Protein AF-A0A2S3VW33-F1 (afdb_monomer_lite)

Sequence (185 aa):
MASLLVSVAVSANGVIPVLELDFTRSATETLKKIGINDACIIGASNPVAFTYCREGSTTLWKYQALDLEQMAVMRSDAKQPLTNNQPISVIEFNSAACEHENSLAAAEKPATARWLILGLIAMSLLIGLRYSYGAMLQRRQNATAYSQPDEQAPSEFQATAQTKALAAFGLAVAVAVVYFNYTGY

Radius of gyration: 31.8 Å; chains: 1; bounding box: 71×38×91 Å

Foldseek 3Di:
DDDDDDDDDDDPPPDPPPPQPQCQVLVQVVCVVVPQNQWDWLDDSDSQKGWIDGAVFQWIKIAHDDDVVNVVVVVVDPDDDPPDPDRMDTDDHRHPSNVVVNVVVVVPPVVVVVVVVVVVVVVVVVVVVVVVVVVVVVVVVVVVVDPDDDDDDDDPVVVVVVVVVVVVVVVVVVVVVVVVVVVPD

Organism: NCBI:txid1943631

pLDDT: mean 70.45, std 16.91, range [37.09, 93.38]

Structure (mmCIF, N/CA/C/O backbone):
data_AF-A0A2S3VW33-F1
#
_entry.id   AF-A0A2S3VW33-F1
#
loop_
_atom_site.group_PDB
_atom_site.id
_atom_site.type_symbol
_atom_site.label_atom_id
_atom_site.label_alt_id
_atom_site.label_comp_id
_atom_site.label_asym_id
_atom_site.label_entity_id
_atom_site.label_seq_id
_atom_site.pdbx_PDB_ins_code
_atom_site.Cartn_x
_atom_site.Cartn_y
_atom_site.Cartn_z
_atom_site.occupancy
_atom_site.B_iso_or_equiv
_atom_site.auth_seq_id
_atom_site.auth_comp_id
_atom_site.auth_asym_id
_atom_site.auth_atom_id
_atom_site.pdbx_PDB_model_num
ATOM 1 N N . MET A 1 1 ? 37.919 -3.623 4.278 1.00 38.66 1 MET A N 1
ATOM 2 C CA . MET A 1 1 ? 37.530 -2.619 5.290 1.00 38.66 1 MET A CA 1
ATOM 3 C C . MET A 1 1 ? 36.636 -1.620 4.580 1.00 38.66 1 MET A C 1
ATOM 5 O O . MET A 1 1 ? 37.125 -0.931 3.698 1.00 38.66 1 MET A O 1
ATOM 9 N N . ALA A 1 2 ? 35.329 -1.651 4.837 1.00 40.09 2 ALA A N 1
ATOM 10 C CA . ALA A 1 2 ? 34.351 -0.800 4.162 1.00 40.09 2 ALA A CA 1
ATOM 11 C C . ALA A 1 2 ? 33.774 0.178 5.191 1.00 40.09 2 ALA A C 1
ATOM 13 O O . ALA A 1 2 ? 33.092 -0.245 6.120 1.00 40.09 2 ALA A O 1
ATOM 14 N N . SER A 1 3 ? 34.096 1.462 5.045 1.00 40.03 3 SER A N 1
ATOM 15 C CA . SER A 1 3 ? 33.528 2.540 5.854 1.00 40.03 3 SER A CA 1
ATOM 16 C C . SER A 1 3 ? 32.300 3.092 5.139 1.00 40.03 3 SER A C 1
ATOM 18 O O . SER A 1 3 ? 32.428 3.729 4.096 1.00 40.03 3 SER A O 1
ATOM 20 N N . LEU A 1 4 ? 31.112 2.843 5.689 1.00 47.44 4 LEU A N 1
ATOM 21 C CA . LEU A 1 4 ? 29.891 3.550 5.307 1.00 47.44 4 LEU A CA 1
ATOM 22 C C . LEU A 1 4 ? 29.866 4.879 6.065 1.00 47.44 4 LEU A C 1
ATOM 24 O O . LEU A 1 4 ? 29.575 4.915 7.258 1.00 47.44 4 LEU A O 1
ATOM 28 N N . LEU A 1 5 ? 30.208 5.969 5.381 1.00 48.75 5 LEU A N 1
ATOM 29 C CA . LEU A 1 5 ? 30.007 7.316 5.904 1.00 48.75 5 LEU A CA 1
ATOM 30 C C . LEU A 1 5 ? 28.568 7.734 5.593 1.00 48.75 5 LEU A C 1
ATOM 32 O O . LEU A 1 5 ? 28.246 8.095 4.465 1.00 48.75 5 LEU A O 1
ATOM 36 N N . VAL A 1 6 ? 27.698 7.652 6.599 1.00 46.00 6 VAL A N 1
ATOM 37 C CA . VAL A 1 6 ? 26.363 8.258 6.563 1.00 46.00 6 VAL A CA 1
ATOM 38 C C . VAL A 1 6 ? 26.504 9.679 7.101 1.00 46.00 6 VAL A C 1
ATOM 40 O O . VAL A 1 6 ? 26.683 9.883 8.299 1.00 46.00 6 VAL A O 1
ATOM 43 N N . SER A 1 7 ? 26.465 10.670 6.214 1.00 37.09 7 SER A N 1
ATOM 44 C CA . SER A 1 7 ? 26.395 12.077 6.607 1.00 37.09 7 SER A CA 1
ATOM 45 C C . SER A 1 7 ? 24.942 12.443 6.899 1.00 37.09 7 SER A C 1
ATOM 47 O O . SER A 1 7 ? 24.143 12.603 5.982 1.00 37.09 7 SER A O 1
ATOM 49 N N . VAL A 1 8 ? 24.604 12.582 8.181 1.00 55.91 8 VAL A N 1
ATOM 50 C CA . VAL A 1 8 ? 23.357 13.220 8.618 1.00 55.91 8 VAL A CA 1
ATOM 51 C C . VAL A 1 8 ? 23.639 14.713 8.758 1.00 55.91 8 VAL A C 1
ATOM 53 O O . VAL A 1 8 ? 24.422 15.123 9.613 1.00 55.91 8 VAL A O 1
ATOM 56 N N . ALA A 1 9 ? 23.029 15.532 7.906 1.00 49.78 9 ALA A N 1
ATOM 57 C CA . ALA A 1 9 ? 22.995 16.972 8.113 1.00 49.78 9 ALA A CA 1
ATOM 58 C C . ALA A 1 9 ? 21.953 17.277 9.201 1.00 49.78 9 ALA A C 1
ATOM 60 O O . ALA A 1 9 ? 20.753 17.149 8.970 1.00 49.78 9 ALA A O 1
ATOM 61 N N . VAL A 1 10 ? 22.409 17.643 10.402 1.00 54.47 10 VAL A N 1
ATOM 62 C CA . VAL A 1 10 ? 21.547 18.142 11.482 1.00 54.47 10 VAL A CA 1
ATOM 63 C C . VAL A 1 10 ? 21.418 19.653 11.317 1.00 54.47 10 VAL A C 1
ATOM 65 O O . VAL A 1 10 ? 22.394 20.389 11.452 1.00 54.47 10 VAL A O 1
ATOM 68 N N . SER A 1 11 ? 20.209 20.111 10.994 1.00 46.22 11 SER A N 1
ATOM 69 C CA . SER A 1 11 ? 19.846 21.527 11.016 1.00 46.22 11 SER A CA 1
ATOM 70 C C . SER A 1 11 ? 19.825 22.011 12.467 1.00 46.22 11 SER A C 1
ATOM 72 O O . SER A 1 11 ? 19.105 21.461 13.300 1.00 46.22 11 SER A O 1
ATOM 74 N N . ALA A 1 12 ? 20.632 23.025 12.777 1.00 50.34 12 ALA A N 1
ATOM 75 C CA . ALA A 1 12 ? 20.731 23.649 14.090 1.00 50.34 12 ALA A CA 1
ATOM 76 C C . ALA A 1 12 ? 19.551 24.602 14.354 1.00 50.34 12 ALA A C 1
ATOM 78 O O . ALA A 1 12 ? 19.740 25.793 14.567 1.00 50.34 12 ALA A O 1
ATOM 79 N N . ASN A 1 13 ? 18.330 24.070 14.368 1.00 50.34 13 ASN A N 1
ATOM 80 C CA . ASN A 1 13 ? 17.214 24.698 15.064 1.00 50.34 13 ASN A CA 1
ATOM 81 C C . ASN A 1 13 ? 16.988 23.855 16.316 1.00 50.34 13 ASN A C 1
ATOM 83 O O . ASN A 1 13 ? 16.642 22.685 16.204 1.00 50.34 13 ASN A O 1
ATOM 87 N N . GLY A 1 14 ? 17.243 24.424 17.496 1.00 47.03 14 GLY A N 1
ATOM 88 C CA . GLY A 1 14 ? 17.181 23.765 18.810 1.00 47.03 14 GLY A CA 1
ATOM 89 C C . GLY A 1 14 ? 15.778 23.342 19.259 1.00 47.03 14 GLY A C 1
ATOM 90 O O . GLY A 1 14 ? 15.437 23.478 20.429 1.00 47.03 14 GLY A O 1
ATOM 91 N N . VAL A 1 15 ? 14.963 22.839 18.340 1.00 45.84 15 VAL A N 1
ATOM 92 C CA . VAL A 1 15 ? 13.762 22.074 18.631 1.00 45.84 15 VAL A CA 1
ATOM 93 C C . VAL A 1 15 ? 14.211 20.624 18.566 1.00 45.84 15 VAL A C 1
ATOM 95 O O . VAL A 1 15 ? 14.492 20.110 17.487 1.00 45.84 15 VAL A O 1
ATOM 98 N N . ILE A 1 16 ? 14.353 19.977 19.724 1.00 49.34 16 ILE A N 1
ATOM 99 C CA . ILE A 1 16 ? 14.451 18.517 19.773 1.00 49.34 16 ILE A CA 1
ATOM 100 C C . ILE A 1 16 ? 13.218 18.033 19.005 1.00 49.34 16 ILE A C 1
ATOM 102 O O . ILE A 1 16 ? 12.112 18.355 19.454 1.00 49.34 16 ILE A O 1
ATOM 106 N N . PRO A 1 17 ? 13.348 17.355 17.847 1.00 48.69 17 PRO A N 1
ATOM 107 C CA . PRO A 1 17 ? 12.184 16.726 17.262 1.00 48.69 17 PRO A CA 1
ATOM 108 C C . PRO A 1 17 ? 11.687 15.791 18.352 1.00 48.69 17 PRO A C 1
ATOM 110 O O . PRO A 1 17 ? 12.430 14.915 18.804 1.00 48.69 17 PRO A O 1
ATOM 113 N N . VAL A 1 18 ? 10.481 16.051 18.859 1.00 49.62 18 VAL A N 1
ATOM 114 C CA . VAL A 1 18 ? 9.747 15.048 19.618 1.00 49.62 18 VAL A CA 1
ATOM 115 C C . VAL A 1 18 ? 9.810 13.838 18.708 1.00 49.62 18 VAL A C 1
ATOM 117 O O . VAL A 1 18 ? 9.290 13.886 17.597 1.00 49.62 18 VAL A O 1
ATOM 120 N N . LEU A 1 19 ? 10.600 12.838 19.099 1.00 52.53 19 LEU A N 1
ATOM 121 C CA . LEU A 1 19 ? 10.650 11.573 18.399 1.00 52.53 19 LEU A CA 1
ATOM 122 C C . LEU A 1 19 ? 9.216 11.068 18.497 1.00 52.53 19 LEU A C 1
ATOM 124 O O . LEU A 1 19 ? 8.811 10.564 19.542 1.00 52.53 19 LEU A O 1
ATOM 128 N N . GLU A 1 20 ? 8.416 11.315 17.464 1.00 55.47 20 GLU A N 1
ATOM 129 C CA . GLU A 1 20 ? 7.159 10.622 17.274 1.00 55.47 20 GLU A CA 1
ATOM 130 C C . GLU A 1 20 ? 7.572 9.165 17.124 1.00 55.47 20 GLU A C 1
ATOM 132 O O . GLU A 1 20 ? 8.082 8.738 16.088 1.00 55.47 20 GLU A O 1
ATOM 137 N N . LEU A 1 21 ? 7.519 8.435 18.241 1.00 66.56 21 LEU A N 1
ATOM 138 C CA . LEU A 1 21 ? 7.767 7.009 18.242 1.00 66.56 21 LEU A CA 1
ATOM 139 C C . LEU A 1 21 ? 6.674 6.397 17.373 1.00 66.56 21 LEU A C 1
ATOM 141 O O . LEU A 1 21 ? 5.523 6.286 17.788 1.00 66.56 21 LEU A O 1
ATOM 145 N N . ASP A 1 22 ? 7.048 6.028 16.157 1.00 79.69 22 ASP A N 1
ATOM 146 C CA . ASP A 1 22 ? 6.160 5.336 15.246 1.00 79.69 22 ASP A CA 1
ATOM 147 C C . ASP A 1 22 ? 6.042 3.865 15.671 1.00 79.69 22 ASP A C 1
ATOM 149 O O . ASP A 1 22 ? 6.958 3.052 15.494 1.00 79.69 22 ASP A O 1
ATOM 153 N N . PHE A 1 23 ? 4.898 3.510 16.258 1.00 86.81 23 PHE A N 1
ATOM 154 C CA . PHE A 1 23 ? 4.604 2.140 16.678 1.00 86.81 23 PHE A CA 1
ATOM 155 C C . PHE A 1 23 ? 3.977 1.287 15.567 1.00 86.81 23 PHE A C 1
ATOM 157 O O . PHE A 1 23 ? 3.591 0.145 15.825 1.00 86.81 23 PHE A O 1
ATOM 164 N N . THR A 1 24 ? 3.927 1.774 14.322 1.00 88.81 24 THR A N 1
ATOM 165 C CA . THR A 1 24 ? 3.324 1.076 13.172 1.00 88.81 24 THR A CA 1
ATOM 166 C C . THR A 1 24 ? 3.897 -0.322 12.959 1.00 88.81 24 THR A C 1
ATOM 168 O O . THR A 1 24 ? 3.155 -1.275 12.697 1.00 88.81 24 THR A O 1
ATOM 171 N N . ARG A 1 25 ? 5.212 -0.500 13.148 1.00 88.44 25 ARG A N 1
ATOM 172 C CA . ARG A 1 25 ? 5.854 -1.820 13.034 1.00 88.44 25 ARG A CA 1
ATOM 173 C C . ARG A 1 25 ? 5.328 -2.807 14.074 1.00 88.44 25 ARG A C 1
ATOM 175 O O . ARG A 1 25 ? 4.948 -3.924 13.730 1.00 88.44 25 ARG A O 1
ATOM 182 N N . SER A 1 26 ? 5.282 -2.383 15.335 1.00 87.06 26 SER A N 1
ATOM 183 C CA . SER A 1 26 ? 4.800 -3.211 16.444 1.00 87.06 26 SER A CA 1
ATOM 184 C C . SER A 1 26 ? 3.303 -3.513 16.312 1.00 87.06 26 SER A C 1
ATOM 186 O O . SER A 1 26 ? 2.874 -4.648 16.530 1.00 87.06 26 SER A O 1
ATOM 188 N N . ALA A 1 27 ? 2.517 -2.528 15.872 1.00 89.31 27 ALA A N 1
ATOM 189 C CA . ALA A 1 27 ? 1.099 -2.688 15.577 1.00 89.31 27 ALA A CA 1
ATOM 190 C C . ALA A 1 27 ? 0.864 -3.734 14.473 1.00 89.31 27 ALA A C 1
ATOM 192 O O . ALA A 1 27 ? 0.061 -4.652 14.642 1.00 89.31 27 ALA A O 1
ATOM 193 N N . THR A 1 28 ? 1.638 -3.665 13.387 1.00 91.31 28 THR A N 1
ATOM 194 C CA . THR A 1 28 ? 1.573 -4.630 12.277 1.00 91.31 28 THR A CA 1
ATOM 195 C C . THR A 1 28 ? 1.894 -6.051 12.743 1.00 91.31 28 THR A C 1
ATOM 197 O O . THR A 1 28 ? 1.189 -6.998 12.397 1.00 91.31 28 THR A O 1
ATOM 200 N N . GLU A 1 29 ? 2.942 -6.226 13.550 1.00 91.56 29 GLU A N 1
ATOM 201 C CA . GLU A 1 29 ? 3.299 -7.536 14.113 1.00 91.56 29 GLU A CA 1
ATOM 202 C C . GLU A 1 29 ? 2.205 -8.078 15.041 1.00 91.56 29 GLU A C 1
ATOM 204 O O . GLU A 1 29 ? 1.894 -9.272 15.010 1.00 91.56 29 GLU A O 1
ATOM 209 N N . THR A 1 30 ? 1.573 -7.198 15.819 1.00 89.81 30 THR A N 1
ATOM 210 C CA . THR A 1 30 ? 0.459 -7.552 16.704 1.00 89.81 30 THR A CA 1
ATOM 211 C C . THR A 1 30 ? -0.750 -8.045 15.911 1.00 89.81 30 THR A C 1
ATOM 213 O O . THR A 1 30 ? -1.284 -9.109 16.228 1.00 89.81 30 THR A O 1
ATOM 216 N N . LEU A 1 31 ? -1.143 -7.335 14.846 1.00 90.44 31 LEU A N 1
ATOM 217 C CA . LEU A 1 31 ? -2.242 -7.744 13.963 1.00 90.44 31 LEU A CA 1
ATOM 218 C C . LEU A 1 31 ? -1.958 -9.086 13.273 1.00 90.44 31 LEU A C 1
ATOM 220 O O . LEU A 1 31 ? -2.811 -9.976 13.275 1.00 90.44 31 LEU A O 1
ATOM 224 N N . LYS A 1 32 ? -0.729 -9.286 12.787 1.00 92.31 32 LYS A N 1
ATOM 225 C CA . LYS A 1 32 ? -0.311 -10.565 12.192 1.00 92.31 32 LYS A CA 1
ATOM 226 C C . LYS A 1 32 ? -0.411 -11.716 13.185 1.00 92.31 32 LYS A C 1
ATOM 228 O O . LYS A 1 32 ? -0.907 -12.788 12.841 1.00 92.31 32 LYS A O 1
ATOM 233 N N . LYS A 1 33 ? 0.008 -11.498 14.435 1.00 90.25 33 LYS A N 1
ATOM 234 C CA . LYS A 1 33 ? -0.053 -12.514 15.496 1.00 90.25 33 LYS A CA 1
ATOM 235 C C . LYS A 1 33 ? -1.484 -12.961 15.806 1.00 90.25 33 LYS A C 1
ATOM 237 O O . LYS A 1 33 ? -1.687 -14.123 16.147 1.00 90.25 33 LYS A O 1
ATOM 242 N N . ILE A 1 34 ? -2.464 -12.067 15.676 1.00 88.44 34 ILE A N 1
ATOM 243 C CA . ILE A 1 34 ? -3.891 -12.375 15.875 1.00 88.44 34 ILE A CA 1
ATOM 244 C C . ILE A 1 34 ? -4.609 -12.796 14.580 1.00 88.44 34 ILE A C 1
ATOM 246 O O . ILE A 1 34 ? -5.825 -12.972 14.588 1.00 88.44 34 ILE A O 1
ATOM 250 N N . GLY A 1 35 ? -3.872 -12.994 13.480 1.00 88.69 35 GLY A N 1
ATOM 251 C CA . GLY A 1 35 ? -4.390 -13.536 12.220 1.00 88.69 35 GLY A CA 1
ATOM 252 C C . GLY A 1 35 ? -4.927 -12.504 11.226 1.00 88.69 35 GLY A C 1
ATOM 253 O O . GLY A 1 35 ? -5.547 -12.893 10.239 1.00 88.69 35 GLY A O 1
ATOM 254 N N . ILE A 1 36 ? -4.691 -11.210 11.454 1.00 89.31 36 ILE A N 1
ATOM 255 C CA . ILE A 1 36 ? -5.075 -10.125 10.544 1.00 89.31 36 ILE A CA 1
ATOM 256 C C . ILE A 1 36 ? -3.837 -9.725 9.738 1.00 89.31 36 ILE A C 1
ATOM 258 O O . ILE A 1 36 ? -2.894 -9.145 10.275 1.00 89.31 36 ILE A O 1
ATOM 262 N N . ASN A 1 37 ? -3.825 -10.066 8.450 1.00 91.00 37 ASN A N 1
ATOM 263 C CA . A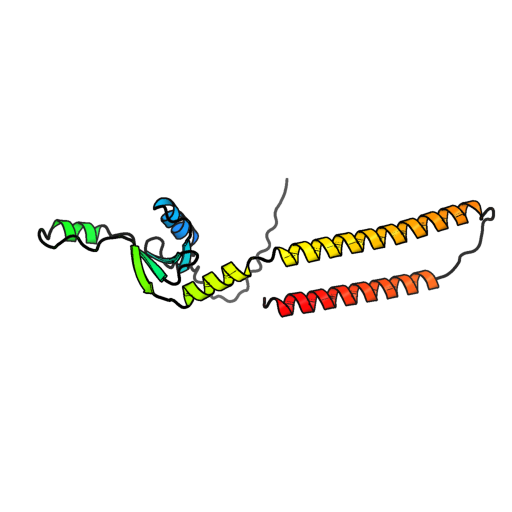SN A 1 37 ? -2.679 -9.835 7.558 1.00 91.00 37 ASN A CA 1
ATOM 264 C C . ASN A 1 37 ? -2.947 -8.742 6.515 1.00 91.00 37 ASN A C 1
ATOM 266 O O . ASN A 1 37 ? -2.015 -8.235 5.901 1.00 91.00 37 ASN A O 1
ATOM 270 N N . ASP A 1 38 ? -4.217 -8.400 6.343 1.00 89.81 38 ASP A N 1
ATOM 271 C CA . ASP A 1 38 ? -4.811 -7.496 5.365 1.00 89.81 38 ASP A CA 1
ATOM 272 C C . ASP A 1 38 ? -5.119 -6.127 5.993 1.00 89.81 38 ASP A C 1
ATOM 274 O O . ASP A 1 38 ? -6.195 -5.579 5.784 1.00 89.81 38 ASP A O 1
ATOM 278 N N . ALA A 1 39 ? -4.221 -5.591 6.827 1.00 90.06 39 ALA A N 1
ATOM 279 C CA . ALA A 1 39 ? -4.455 -4.350 7.565 1.00 90.06 39 ALA A CA 1
ATOM 280 C C . ALA A 1 39 ? -3.409 -3.265 7.282 1.00 90.06 39 ALA A C 1
ATOM 282 O O . ALA A 1 39 ? -2.207 -3.527 7.328 1.00 90.06 39 ALA A O 1
ATOM 283 N N . CYS A 1 40 ? -3.886 -2.036 7.073 1.00 89.62 40 CYS A N 1
ATOM 284 C CA . CYS A 1 40 ? -3.089 -0.815 7.002 1.00 89.62 40 CYS A CA 1
ATOM 285 C C . CYS A 1 40 ? -3.263 -0.014 8.300 1.00 89.62 40 CYS A C 1
ATOM 287 O O . CYS A 1 40 ? -4.390 0.207 8.751 1.00 89.62 40 CYS A O 1
ATOM 289 N N . ILE A 1 41 ? -2.159 0.392 8.928 1.00 91.44 41 ILE A N 1
ATOM 290 C CA . ILE A 1 41 ? -2.179 1.173 10.171 1.00 91.44 41 ILE A CA 1
ATOM 291 C C . ILE A 1 41 ? -2.413 2.645 9.826 1.00 91.44 41 ILE A C 1
ATOM 293 O O . ILE A 1 41 ? -1.645 3.223 9.069 1.00 91.44 41 ILE A O 1
ATOM 297 N N . ILE A 1 42 ? -3.443 3.251 10.419 1.00 90.25 42 ILE A N 1
ATOM 298 C CA . ILE A 1 42 ? -3.776 4.672 10.215 1.00 90.25 42 ILE A CA 1
ATOM 299 C C . ILE A 1 42 ? -3.110 5.550 11.270 1.00 90.25 42 ILE A C 1
ATOM 301 O O . ILE A 1 42 ? -2.696 6.672 10.994 1.00 90.25 42 ILE A O 1
ATOM 305 N N . GLY A 1 43 ? -3.005 5.047 12.500 1.00 87.94 43 GLY A N 1
ATOM 306 C CA . GLY A 1 43 ? -2.375 5.773 13.590 1.00 87.94 43 GLY A CA 1
ATOM 307 C C . GLY A 1 43 ? -1.944 4.845 14.712 1.00 87.94 43 GLY A C 1
ATOM 308 O O . GLY A 1 43 ? -2.737 4.053 15.226 1.00 87.94 43 GLY A O 1
ATOM 309 N N . ALA A 1 44 ? -0.683 4.968 15.121 1.00 86.25 44 ALA A N 1
ATOM 310 C CA . ALA A 1 44 ? -0.095 4.173 16.191 1.00 86.25 44 ALA A CA 1
ATOM 311 C C . ALA A 1 44 ? 0.695 5.069 17.152 1.00 86.25 44 ALA A C 1
ATOM 313 O O . ALA A 1 44 ? 1.919 5.138 17.102 1.00 86.25 44 ALA A O 1
ATOM 314 N N . SER A 1 45 ? -0.025 5.752 18.047 1.00 77.25 45 SER A N 1
ATOM 315 C CA . SER A 1 45 ? 0.571 6.605 19.085 1.00 77.25 45 SER A CA 1
ATOM 316 C C . SER A 1 45 ? 1.082 5.823 20.301 1.00 77.25 45 SER A C 1
ATOM 318 O O . SER A 1 45 ? 1.821 6.368 21.119 1.00 77.25 45 SER A O 1
ATOM 320 N N . ASN A 1 46 ? 0.694 4.550 20.445 1.00 78.56 46 ASN A N 1
ATOM 321 C CA . ASN A 1 46 ? 1.091 3.686 21.553 1.00 78.56 46 ASN A CA 1
ATOM 322 C C . ASN A 1 46 ? 1.153 2.209 21.094 1.00 78.56 46 ASN A C 1
ATOM 324 O O . ASN A 1 46 ? 0.283 1.776 20.337 1.00 78.56 46 ASN A O 1
ATOM 328 N N . PRO A 1 47 ? 2.114 1.393 21.573 1.00 78.06 47 PRO A N 1
ATOM 329 C CA . PRO A 1 47 ? 2.177 -0.041 21.268 1.00 78.06 47 PRO A CA 1
ATOM 330 C C . PRO A 1 47 ? 0.954 -0.848 21.733 1.00 78.06 47 PRO A C 1
ATOM 332 O O . PRO A 1 47 ? 0.690 -1.920 21.193 1.00 78.06 47 PRO A O 1
ATOM 335 N N . VAL A 1 48 ? 0.204 -0.369 22.731 1.00 82.38 48 VAL A N 1
ATOM 336 C CA . VAL A 1 48 ? -0.969 -1.072 23.275 1.00 82.38 48 VAL A CA 1
ATOM 337 C C . VAL A 1 48 ? -2.300 -0.600 22.697 1.00 82.38 48 VAL A C 1
ATOM 339 O O . VAL A 1 48 ? -3.317 -1.236 22.967 1.00 82.38 48 VAL A O 1
ATOM 342 N N . ALA A 1 49 ? -2.325 0.485 21.914 1.00 85.94 49 ALA A N 1
ATOM 343 C CA . ALA A 1 49 ? -3.545 0.987 21.291 1.00 85.94 49 ALA A CA 1
ATOM 344 C C . ALA A 1 49 ? -3.260 1.694 19.961 1.00 85.94 49 ALA A C 1
ATOM 346 O O . ALA A 1 49 ? -2.516 2.672 19.919 1.00 85.94 49 ALA A O 1
ATOM 347 N N . PHE A 1 50 ? -3.894 1.229 18.887 1.00 90.81 50 PHE A N 1
ATOM 348 C CA . PHE A 1 50 ? -3.702 1.767 17.540 1.00 90.81 50 PHE A CA 1
ATOM 349 C C . PHE A 1 50 ? -4.955 1.586 16.682 1.00 90.81 50 PHE A C 1
ATOM 351 O O . PHE A 1 50 ? -5.836 0.782 17.002 1.00 90.81 50 PHE A O 1
ATOM 358 N N . THR A 1 51 ? -5.043 2.343 15.592 1.00 92.31 51 THR A N 1
ATOM 359 C CA . THR A 1 51 ? -6.147 2.282 14.631 1.00 92.31 51 THR A CA 1
ATOM 360 C C . THR A 1 51 ? -5.673 1.748 13.289 1.00 92.31 51 THR A C 1
ATOM 362 O O . THR A 1 51 ? -4.541 1.988 12.863 1.00 92.31 51 THR A O 1
ATOM 365 N N . TYR A 1 52 ? -6.532 0.980 12.628 1.00 92.38 52 TYR A N 1
ATOM 366 C CA . TYR A 1 52 ? -6.204 0.337 11.363 1.00 92.38 52 TYR A CA 1
ATOM 367 C C . TYR A 1 52 ? -7.436 0.192 10.470 1.00 92.38 52 TYR A C 1
ATOM 369 O O . TYR A 1 52 ? -8.568 0.095 10.949 1.00 92.38 52 TYR A O 1
ATOM 377 N N . CYS A 1 53 ? -7.201 0.145 9.166 1.00 93.12 53 CYS A N 1
ATOM 378 C CA . CYS A 1 53 ? -8.186 -0.202 8.149 1.00 93.12 53 CYS A CA 1
ATOM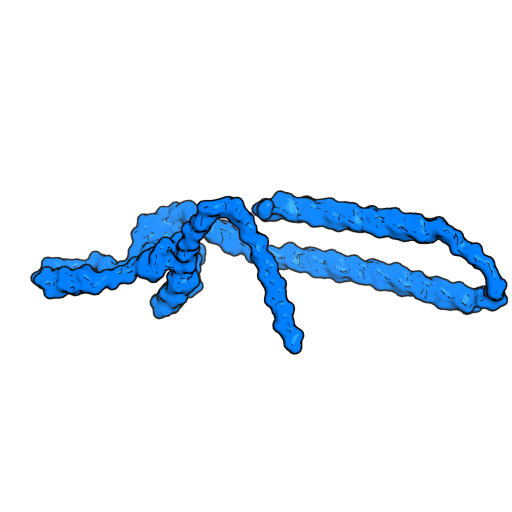 379 C C . CYS A 1 53 ? -7.850 -1.580 7.587 1.00 93.12 53 CYS A C 1
ATOM 381 O O . CYS A 1 53 ? -6.681 -1.965 7.554 1.00 93.12 53 CYS A O 1
ATOM 383 N N . ARG A 1 54 ? -8.860 -2.329 7.141 1.00 91.12 54 ARG A N 1
ATOM 384 C CA . ARG A 1 54 ? -8.623 -3.559 6.376 1.00 91.12 54 ARG A CA 1
ATOM 385 C C . ARG A 1 54 ? -8.638 -3.278 4.885 1.00 91.12 54 ARG A C 1
ATOM 387 O O . ARG A 1 54 ? -9.377 -2.404 4.438 1.00 91.12 54 ARG A O 1
ATOM 394 N N . GLU A 1 55 ? -7.866 -4.046 4.132 1.00 87.56 55 GLU A N 1
ATOM 395 C CA . GLU A 1 55 ? -7.808 -3.955 2.678 1.00 87.56 55 GLU A CA 1
ATOM 396 C C . GLU A 1 55 ? -9.212 -4.127 2.077 1.00 87.56 55 GLU A C 1
ATOM 398 O O . GLU A 1 55 ? -9.923 -5.092 2.364 1.00 87.56 55 GLU A O 1
ATOM 403 N N . GLY A 1 56 ? -9.656 -3.146 1.285 1.00 83.44 56 GLY A N 1
ATOM 404 C CA . GLY A 1 56 ? -10.985 -3.157 0.666 1.00 83.44 56 GLY A CA 1
ATOM 405 C C . GLY A 1 56 ? -12.149 -2.882 1.627 1.00 83.44 56 GLY A C 1
ATOM 406 O O . GLY A 1 56 ? -13.304 -2.926 1.205 1.00 83.44 56 GLY A O 1
ATOM 407 N N . SER A 1 57 ? -11.879 -2.575 2.900 1.00 86.56 57 SER A N 1
ATOM 408 C CA . SER A 1 57 ? -12.882 -2.132 3.868 1.00 86.56 57 SER A CA 1
ATOM 409 C C . SER A 1 57 ? -12.748 -0.638 4.128 1.00 86.56 57 SER A C 1
ATOM 411 O O . SER A 1 57 ? -11.653 -0.113 4.304 1.00 86.56 57 SER A O 1
ATOM 413 N N . THR A 1 58 ? -13.881 0.050 4.218 1.00 90.00 58 THR A N 1
ATOM 414 C CA . THR A 1 58 ? -13.956 1.452 4.649 1.00 90.00 58 THR A CA 1
ATOM 415 C C . THR A 1 58 ? -14.162 1.576 6.163 1.00 90.00 58 THR A C 1
ATOM 417 O O . THR A 1 58 ? -14.416 2.660 6.679 1.00 90.00 58 THR A O 1
ATOM 420 N N . THR A 1 59 ? -14.109 0.464 6.899 1.00 91.31 59 THR A N 1
ATOM 421 C CA . THR A 1 59 ? -14.332 0.454 8.348 1.00 91.31 59 THR A CA 1
ATOM 422 C C . THR A 1 59 ? -13.024 0.705 9.084 1.00 91.31 59 THR A C 1
ATOM 424 O O . THR A 1 59 ? -12.045 -0.014 8.876 1.00 91.31 59 THR A O 1
ATOM 427 N N . LEU A 1 60 ? -13.035 1.694 9.974 1.00 92.44 60 LEU A N 1
ATOM 428 C CA . LEU A 1 60 ? -11.929 2.001 10.864 1.00 92.44 60 LEU A CA 1
ATOM 429 C C . LEU A 1 60 ? -12.049 1.167 12.139 1.00 92.44 60 LEU A C 1
ATOM 431 O O . LEU A 1 60 ? -13.031 1.257 12.883 1.00 92.44 60 LEU A O 1
ATOM 435 N N . TRP A 1 61 ? -11.018 0.378 12.404 1.00 92.69 61 TRP A N 1
ATOM 436 C CA . TRP A 1 61 ? -10.925 -0.497 13.563 1.00 92.69 61 TRP A CA 1
ATOM 437 C C . TRP A 1 61 ? -9.942 0.069 14.583 1.00 92.69 61 TRP A C 1
ATOM 439 O O . TRP A 1 61 ? -8.942 0.695 14.231 1.00 92.69 61 TRP A O 1
ATOM 449 N N . LYS A 1 62 ? -10.204 -0.196 15.861 1.00 90.75 62 LYS A N 1
ATOM 450 C CA . LYS A 1 62 ? -9.274 0.033 16.965 1.00 90.75 62 LYS A CA 1
ATOM 451 C C . LYS A 1 62 ? -8.787 -1.300 17.487 1.00 90.75 62 LYS A C 1
ATOM 453 O O . LYS A 1 62 ? -9.597 -2.186 17.745 1.00 90.75 62 LYS A O 1
ATOM 458 N N . TYR A 1 63 ? -7.488 -1.411 17.711 1.00 88.75 63 TYR A N 1
ATOM 459 C CA . TYR A 1 63 ? -6.930 -2.412 18.603 1.00 88.75 63 TYR A CA 1
ATOM 460 C C . TYR A 1 63 ? -6.578 -1.752 19.935 1.00 88.75 63 TYR A C 1
ATOM 462 O O . TYR A 1 63 ? -6.000 -0.665 19.955 1.00 88.75 63 TYR A O 1
ATOM 470 N N . GLN A 1 64 ? -6.914 -2.404 21.042 1.00 88.06 64 GLN A N 1
ATOM 471 C CA . GLN A 1 64 ? -6.518 -2.002 22.383 1.00 88.06 64 GLN A CA 1
ATOM 472 C C . GLN A 1 64 ? -6.265 -3.243 23.245 1.00 88.06 64 GLN A C 1
ATOM 474 O O . GLN A 1 64 ? -7.161 -4.062 23.450 1.00 88.06 64 GLN A O 1
ATOM 479 N N . ALA A 1 65 ? -5.045 -3.383 23.767 1.00 79.44 65 ALA A N 1
ATOM 480 C CA . ALA A 1 65 ? -4.734 -4.424 24.737 1.00 79.44 65 ALA A CA 1
ATOM 481 C C . ALA A 1 65 ? -5.425 -4.108 26.075 1.00 79.44 65 ALA A C 1
ATOM 483 O O . ALA A 1 65 ? -5.373 -2.976 26.556 1.00 79.44 65 ALA A O 1
ATOM 484 N N . LEU A 1 66 ? -6.086 -5.107 26.662 1.00 70.25 66 LEU A N 1
ATOM 485 C CA . LEU A 1 66 ? -6.721 -4.994 27.977 1.00 70.25 66 LEU A CA 1
ATOM 486 C C . LEU A 1 66 ? -5.649 -4.818 29.062 1.00 70.25 66 LEU A C 1
ATOM 488 O O . LEU A 1 66 ? -4.700 -5.600 29.127 1.00 70.25 66 LEU A O 1
ATOM 492 N N . ASP A 1 67 ? -5.820 -3.807 29.911 1.00 63.19 67 ASP A N 1
ATOM 493 C CA . ASP A 1 67 ? -4.921 -3.513 31.030 1.00 63.19 67 ASP A CA 1
ATOM 494 C C . ASP A 1 67 ? -5.139 -4.497 32.201 1.00 63.19 67 ASP A C 1
ATOM 496 O O . ASP A 1 67 ? -6.262 -4.954 32.447 1.00 63.19 67 ASP A O 1
ATOM 500 N N . LEU A 1 68 ? -4.078 -4.836 32.944 1.00 56.81 68 LEU A N 1
ATOM 501 C CA . LEU A 1 68 ? -4.148 -5.751 34.093 1.00 56.81 68 LEU A CA 1
ATOM 502 C C . LEU A 1 68 ? -5.064 -5.223 35.203 1.00 56.81 68 LEU A C 1
ATOM 504 O O . LEU A 1 68 ? -5.728 -6.025 35.861 1.00 56.81 68 LEU A O 1
ATOM 508 N N . GLU A 1 69 ? -5.165 -3.905 35.384 1.00 57.34 69 GLU A N 1
ATOM 509 C CA . GLU A 1 69 ? -6.099 -3.321 36.354 1.00 57.34 69 GLU A CA 1
ATOM 510 C C . GLU A 1 69 ? -7.563 -3.540 35.950 1.00 57.34 69 GLU A C 1
ATOM 512 O O . GLU A 1 69 ? -8.396 -3.888 36.786 1.00 57.34 69 GLU A O 1
ATOM 517 N N . GLN A 1 70 ? -7.875 -3.464 34.653 1.00 57.81 70 GLN A N 1
ATOM 518 C CA . GLN A 1 70 ? -9.215 -3.772 34.142 1.00 57.81 70 GLN A CA 1
ATOM 519 C C . GLN A 1 70 ? -9.550 -5.259 34.296 1.00 57.81 70 GLN A C 1
ATOM 521 O O . GLN A 1 70 ? -10.694 -5.606 34.587 1.00 57.81 70 GLN A O 1
ATOM 526 N N . MET A 1 71 ? -8.558 -6.147 34.171 1.00 54.62 71 MET A N 1
ATOM 527 C CA . MET A 1 71 ? -8.731 -7.572 34.472 1.00 54.62 71 MET A CA 1
ATOM 528 C C . MET A 1 71 ? -8.936 -7.841 35.973 1.00 54.62 71 MET A C 1
ATOM 530 O O . MET A 1 71 ? -9.647 -8.784 36.328 1.00 54.62 71 MET A O 1
ATOM 534 N N . ALA A 1 72 ? -8.340 -7.033 36.856 1.00 56.62 72 ALA A N 1
ATOM 535 C CA . ALA A 1 72 ? -8.483 -7.167 38.306 1.00 56.62 72 ALA A CA 1
ATOM 536 C C . ALA A 1 72 ? -9.860 -6.694 38.805 1.00 56.62 72 ALA A C 1
ATOM 538 O O . ALA A 1 72 ? -10.505 -7.423 39.559 1.00 56.62 72 ALA A O 1
ATOM 539 N N . VAL A 1 73 ? -10.351 -5.545 38.322 1.00 57.12 73 VAL A N 1
ATOM 540 C CA . VAL A 1 73 ? -11.705 -5.030 38.621 1.00 57.12 73 VAL A CA 1
ATOM 541 C C . VAL A 1 73 ? -12.790 -5.993 38.116 1.00 57.12 73 VAL A C 1
ATOM 543 O O . VAL A 1 73 ? -13.785 -6.250 38.788 1.00 57.12 73 VAL A O 1
ATOM 546 N N . MET A 1 74 ? -12.565 -6.632 36.967 1.00 52.25 74 MET A N 1
ATOM 547 C CA . MET A 1 74 ? -13.495 -7.622 36.409 1.00 52.25 74 MET A CA 1
ATOM 548 C C . MET A 1 74 ? -13.575 -8.916 37.236 1.00 52.25 74 MET A C 1
ATOM 550 O O . MET A 1 74 ? -14.560 -9.647 37.153 1.00 52.25 74 MET A O 1
ATOM 554 N N . ARG A 1 75 ? -12.548 -9.216 38.043 1.00 54.06 75 ARG A N 1
ATOM 555 C CA . ARG A 1 75 ? -12.524 -10.402 38.909 1.00 54.06 75 ARG A CA 1
ATOM 556 C C . ARG A 1 75 ? -13.268 -10.181 40.229 1.00 54.06 75 ARG A C 1
ATOM 558 O O . ARG A 1 75 ? -13.688 -11.167 40.831 1.00 54.06 75 ARG A O 1
ATOM 565 N N . SER A 1 76 ? -13.422 -8.930 40.677 1.00 57.69 76 SER A N 1
ATOM 566 C CA . SER A 1 76 ? -14.154 -8.596 41.906 1.00 57.69 76 SER A CA 1
ATOM 567 C C . SER A 1 76 ? -15.665 -8.477 41.698 1.00 57.69 76 SER A C 1
ATOM 569 O O . SER A 1 76 ? -16.418 -8.839 42.601 1.00 57.69 76 SER A O 1
ATOM 571 N N . ASP A 1 77 ? -16.121 -8.069 40.510 1.00 54.62 77 ASP A N 1
ATOM 572 C CA . ASP A 1 77 ? -17.547 -7.859 40.225 1.00 54.62 77 ASP A CA 1
ATOM 573 C C . ASP A 1 77 ? -18.182 -9.067 39.520 1.00 54.62 77 ASP A C 1
ATOM 575 O O . ASP A 1 77 ? -18.494 -9.082 38.327 1.00 54.62 77 ASP A O 1
ATOM 579 N N . ALA A 1 78 ? -18.405 -10.127 40.295 1.00 55.03 78 ALA A N 1
ATOM 580 C CA . ALA A 1 78 ? -19.175 -11.288 39.871 1.00 55.03 78 ALA A CA 1
ATOM 581 C C . ALA A 1 78 ? -20.670 -10.937 39.703 1.00 55.03 78 ALA A C 1
ATOM 583 O O . ALA A 1 78 ? -21.452 -11.159 40.626 1.00 55.03 78 ALA A O 1
ATOM 584 N N . LYS A 1 79 ? -21.058 -10.394 38.534 1.00 50.50 79 LYS A N 1
ATOM 585 C CA . LYS A 1 79 ? -22.374 -10.506 37.844 1.00 50.50 79 LYS A CA 1
ATOM 586 C C . LYS A 1 79 ? -22.569 -9.346 36.852 1.00 50.50 79 LYS A C 1
ATOM 588 O O . LYS A 1 79 ? -23.404 -8.471 37.061 1.00 50.50 79 LYS A O 1
ATOM 593 N N . GLN A 1 80 ? -21.881 -9.366 35.714 1.00 45.09 80 GLN A N 1
ATOM 594 C CA . GLN A 1 80 ? -22.357 -8.614 34.548 1.00 45.09 80 GLN A CA 1
ATOM 595 C C . GLN A 1 80 ? -22.055 -9.392 33.260 1.00 45.09 80 GLN A C 1
ATOM 597 O O . GLN A 1 80 ? -21.041 -10.091 33.209 1.00 45.09 80 GLN A O 1
ATOM 602 N N . PRO A 1 81 ? -22.955 -9.390 32.257 1.00 42.44 81 PRO A N 1
ATOM 603 C CA . PRO A 1 81 ? -22.862 -10.308 31.127 1.00 42.44 81 PRO A CA 1
ATOM 604 C C . PRO A 1 81 ? -21.617 -10.013 30.282 1.00 42.44 81 PRO A C 1
ATOM 606 O O . PRO A 1 81 ? -21.384 -8.874 29.881 1.00 42.44 81 PRO A O 1
ATOM 609 N N . LEU A 1 82 ? -20.834 -11.060 30.002 1.00 50.19 82 LEU A N 1
ATOM 610 C CA . LEU A 1 82 ? -19.694 -11.049 29.086 1.00 50.19 82 LEU A CA 1
ATOM 611 C C . LEU A 1 82 ? -20.158 -10.769 27.648 1.00 50.19 82 LEU A C 1
ATOM 613 O O . LEU A 1 82 ? -20.365 -11.701 26.879 1.00 50.19 82 LEU A O 1
ATOM 617 N N . THR A 1 83 ? -20.280 -9.509 27.247 1.00 42.19 83 THR A N 1
ATOM 618 C CA . THR A 1 83 ? -20.434 -9.163 25.825 1.00 42.19 83 THR A CA 1
ATOM 619 C C . THR A 1 83 ? -19.848 -7.782 25.535 1.00 4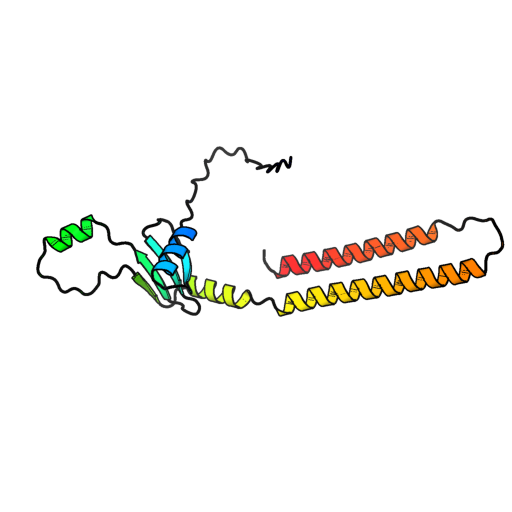2.19 83 THR A C 1
ATOM 621 O O . THR A 1 83 ? -20.613 -6.881 25.219 1.00 42.19 83 THR A O 1
ATOM 624 N N . ASN A 1 84 ? -18.529 -7.578 25.690 1.00 49.12 84 ASN A N 1
ATOM 625 C CA . ASN A 1 84 ? -17.781 -6.647 24.810 1.00 49.12 84 ASN A CA 1
ATOM 626 C C . ASN A 1 84 ? -16.260 -6.532 25.013 1.00 49.12 84 ASN A C 1
ATOM 628 O O . ASN A 1 84 ? -15.641 -5.660 24.411 1.00 49.12 84 ASN A O 1
ATOM 632 N N . ASN A 1 85 ? -15.612 -7.381 25.809 1.00 54.59 85 ASN A N 1
ATOM 633 C CA . ASN A 1 85 ? -14.177 -7.209 26.081 1.00 54.59 85 ASN A CA 1
ATOM 634 C C . ASN A 1 85 ? -13.309 -7.886 25.010 1.00 54.59 85 ASN A C 1
ATOM 636 O O . ASN A 1 85 ? -12.431 -8.688 25.320 1.00 54.59 85 ASN A O 1
ATOM 640 N N . GLN A 1 86 ? -13.598 -7.610 23.738 1.00 64.00 86 GLN A N 1
ATOM 641 C CA . GLN A 1 86 ? -12.710 -7.971 22.642 1.00 64.00 86 GLN A CA 1
ATOM 642 C C . GLN A 1 86 ? -11.690 -6.839 22.452 1.00 64.00 86 GLN A C 1
ATOM 644 O O . GLN A 1 86 ? -12.077 -5.674 22.417 1.00 64.00 86 GLN A O 1
ATOM 649 N N . PRO A 1 87 ? -10.390 -7.153 22.302 1.00 76.56 87 PRO A N 1
ATOM 650 C CA . PRO A 1 87 ? -9.339 -6.151 22.105 1.00 76.56 87 PRO A CA 1
ATOM 651 C C . PRO A 1 87 ? -9.457 -5.407 20.767 1.00 76.56 87 PRO A C 1
ATOM 653 O O . PRO A 1 87 ? -8.649 -4.533 20.477 1.00 76.56 87 PRO A O 1
ATOM 656 N N . ILE A 1 88 ? -10.436 -5.765 19.934 1.00 84.00 88 ILE A N 1
ATOM 657 C CA . ILE A 1 88 ? -10.733 -5.123 18.662 1.00 84.00 88 ILE A CA 1
ATOM 658 C C . ILE A 1 88 ? -12.142 -4.550 18.737 1.00 84.00 88 ILE A C 1
ATOM 660 O O . ILE A 1 88 ? -13.086 -5.275 19.047 1.00 84.00 88 ILE A O 1
ATOM 664 N N . SER A 1 89 ? -12.286 -3.277 18.388 1.00 86.88 89 SER A N 1
ATOM 665 C CA . SER A 1 89 ? -13.582 -2.615 18.264 1.00 86.88 89 SER A CA 1
ATOM 666 C C . SER A 1 89 ? -13.675 -1.821 16.965 1.00 86.88 89 SER A C 1
ATOM 668 O O . SER A 1 89 ? -12.665 -1.418 16.387 1.00 86.88 89 SER A O 1
ATOM 670 N N . VAL A 1 90 ? -14.898 -1.616 16.480 1.00 88.56 90 VAL A N 1
ATOM 671 C CA . VAL A 1 90 ? -15.163 -0.710 15.356 1.00 88.56 90 VAL A CA 1
ATOM 672 C C . VAL A 1 90 ? -15.253 0.709 15.902 1.00 88.56 90 VAL A C 1
ATOM 674 O O . VAL A 1 90 ? -15.996 0.951 16.851 1.00 88.56 90 VAL A O 1
ATOM 677 N N . ILE A 1 91 ? -14.504 1.635 15.306 1.00 88.19 91 ILE A N 1
ATOM 678 C CA . ILE A 1 91 ? -14.598 3.066 15.619 1.00 88.19 91 ILE A CA 1
ATOM 679 C C . ILE A 1 91 ? -15.649 3.711 14.724 1.00 88.19 91 ILE A C 1
ATOM 681 O O . ILE A 1 91 ? -16.540 4.402 15.205 1.00 88.19 91 ILE A O 1
ATOM 685 N N . GLU A 1 92 ? -15.528 3.485 13.419 1.00 88.88 92 GLU A N 1
ATOM 686 C CA . GLU A 1 92 ? -16.295 4.208 12.415 1.00 88.88 92 GLU A CA 1
ATOM 687 C C . GLU A 1 92 ? -16.497 3.338 11.175 1.00 88.88 92 GLU A C 1
ATOM 689 O O . GLU A 1 92 ? -15.567 2.691 10.689 1.00 88.88 92 GLU A O 1
ATOM 694 N N . PHE A 1 93 ? -17.719 3.335 10.650 1.00 87.94 93 PHE A N 1
ATOM 695 C CA . PHE A 1 93 ? -18.025 2.771 9.339 1.00 87.94 93 PHE A CA 1
ATOM 696 C C . PHE A 1 93 ? -17.905 3.870 8.280 1.00 87.94 93 PHE A C 1
ATOM 698 O O . PHE A 1 93 ? -18.373 4.979 8.515 1.00 87.94 93 PHE A O 1
ATOM 705 N N . ASN A 1 94 ? -17.353 3.550 7.106 1.00 86.31 94 ASN A N 1
ATOM 706 C CA . ASN A 1 94 ? -17.124 4.509 6.014 1.00 86.31 94 ASN A CA 1
ATOM 707 C C . ASN A 1 94 ? -16.201 5.675 6.399 1.00 86.31 94 ASN A C 1
ATOM 709 O O . ASN A 1 94 ? -16.490 6.836 6.130 1.00 86.31 94 ASN A O 1
ATOM 713 N N . SER A 1 95 ? -15.085 5.354 7.051 1.00 86.50 95 SER A N 1
ATOM 714 C CA . SER A 1 95 ? -14.083 6.345 7.419 1.00 86.50 95 SER A CA 1
ATOM 715 C C . SER A 1 95 ? -13.336 6.841 6.183 1.00 86.50 95 SER A C 1
ATOM 717 O O . SER A 1 95 ? -12.765 6.046 5.427 1.00 86.50 95 SER A O 1
ATOM 719 N N . ALA A 1 96 ? -13.270 8.164 6.025 1.00 88.44 96 ALA A N 1
ATOM 720 C CA . ALA A 1 96 ? -12.539 8.816 4.939 1.00 88.44 96 ALA A CA 1
ATOM 721 C C . ALA A 1 96 ? -11.049 8.427 4.921 1.00 88.44 96 ALA A C 1
ATOM 723 O O . ALA A 1 96 ? -10.445 8.343 3.853 1.00 88.44 96 ALA A O 1
ATOM 724 N N . ALA A 1 97 ? -10.467 8.131 6.090 1.00 86.12 97 ALA A N 1
ATOM 725 C CA . ALA A 1 97 ? -9.094 7.642 6.191 1.00 86.12 97 ALA A CA 1
ATOM 726 C C . ALA A 1 97 ? -8.924 6.290 5.476 1.00 86.12 97 ALA A C 1
ATOM 728 O O . ALA A 1 97 ? -8.008 6.122 4.677 1.00 86.12 97 ALA A O 1
ATOM 729 N N . CYS A 1 98 ? -9.849 5.348 5.692 1.00 86.75 98 CYS A N 1
ATOM 730 C CA . CYS A 1 98 ? -9.810 4.042 5.034 1.00 86.75 98 CYS A CA 1
ATOM 731 C C . CYS A 1 98 ? -10.135 4.126 3.536 1.00 86.75 98 CYS A C 1
ATOM 733 O O . CYS A 1 98 ? -9.597 3.360 2.740 1.00 86.75 98 CYS A O 1
ATOM 735 N N . GLU A 1 99 ? -11.016 5.044 3.132 1.00 87.12 99 GLU A N 1
ATOM 736 C CA . GLU A 1 99 ? -11.299 5.290 1.713 1.00 87.12 99 GLU A CA 1
ATOM 737 C C . GLU A 1 99 ? -10.075 5.836 0.976 1.00 87.12 99 GLU A C 1
ATOM 739 O O . GLU A 1 99 ? -9.762 5.372 -0.123 1.00 87.12 99 GLU A O 1
ATOM 744 N N . HIS A 1 100 ? -9.349 6.768 1.600 1.00 84.38 100 HIS A N 1
ATOM 745 C CA . HIS A 1 100 ? -8.120 7.312 1.044 1.00 84.38 100 HIS A CA 1
ATOM 746 C C . HIS A 1 100 ? -7.058 6.223 0.858 1.00 84.38 100 HIS A C 1
ATOM 748 O O . HIS A 1 100 ? -6.554 6.060 -0.253 1.00 84.38 100 HIS A O 1
ATOM 754 N N . GLU A 1 101 ? -6.803 5.405 1.882 1.00 82.75 101 GLU A N 1
ATOM 755 C CA . GLU A 1 101 ? -5.858 4.284 1.795 1.00 82.75 101 GLU A CA 1
ATOM 756 C C . GLU A 1 101 ? -6.246 3.272 0.709 1.00 82.75 101 GLU A C 1
ATOM 758 O O . GLU A 1 101 ? -5.412 2.866 -0.101 1.00 82.75 101 GLU A O 1
ATOM 763 N N . ASN A 1 102 ? -7.529 2.911 0.613 1.00 81.38 102 ASN A N 1
ATOM 764 C CA . ASN A 1 102 ? -8.003 2.010 -0.440 1.00 81.38 102 ASN A CA 1
ATOM 765 C C . ASN A 1 102 ? -7.810 2.614 -1.842 1.00 81.38 102 ASN A C 1
ATOM 767 O O . ASN A 1 102 ? -7.481 1.894 -2.788 1.00 81.38 102 ASN A O 1
ATOM 771 N N . SER A 1 103 ? -7.995 3.929 -1.991 1.00 78.88 103 SER A N 1
ATOM 772 C CA . SER A 1 103 ? -7.758 4.624 -3.260 1.00 78.88 103 SER A CA 1
ATOM 773 C C . SER A 1 103 ? -6.273 4.664 -3.636 1.00 78.88 103 SER A C 1
ATOM 775 O O . SER A 1 103 ? -5.938 4.456 -4.804 1.00 78.88 103 SER A O 1
ATOM 777 N N . LEU A 1 104 ? -5.380 4.843 -2.656 1.00 77.44 104 LEU A N 1
ATOM 778 C CA . LEU A 1 104 ? -3.931 4.807 -2.853 1.00 77.44 104 LEU A CA 1
ATOM 779 C C . LEU A 1 104 ? -3.462 3.401 -3.232 1.00 77.44 104 LEU A C 1
ATOM 781 O O . LEU A 1 104 ? -2.771 3.238 -4.236 1.00 77.44 104 LEU A O 1
ATOM 785 N N . ALA A 1 105 ? -3.927 2.376 -2.514 1.00 71.25 105 ALA A N 1
ATOM 786 C CA . ALA A 1 105 ? -3.651 0.977 -2.835 1.00 71.25 105 ALA A CA 1
ATOM 787 C C . ALA A 1 105 ? -4.165 0.587 -4.237 1.00 71.25 105 ALA A C 1
ATOM 789 O O . ALA A 1 105 ? -3.551 -0.216 -4.944 1.00 71.25 105 ALA A O 1
ATOM 790 N N . ALA A 1 106 ? -5.279 1.176 -4.688 1.00 68.94 106 ALA A N 1
ATOM 791 C CA . ALA A 1 106 ? -5.777 0.998 -6.051 1.00 68.94 106 ALA A CA 1
ATOM 792 C C . ALA A 1 106 ? -4.915 1.726 -7.102 1.00 68.94 106 ALA A C 1
ATOM 794 O O . ALA A 1 106 ? -4.725 1.199 -8.204 1.00 68.94 106 ALA A O 1
ATOM 795 N N . ALA A 1 107 ? -4.382 2.905 -6.770 1.00 67.38 107 ALA A N 1
ATOM 796 C CA . ALA A 1 107 ? -3.493 3.685 -7.629 1.00 67.38 107 ALA A CA 1
ATOM 797 C C . ALA A 1 107 ? -2.087 3.064 -7.759 1.00 67.38 107 ALA A C 1
ATOM 799 O O . ALA A 1 107 ? -1.446 3.198 -8.802 1.00 67.38 107 ALA A O 1
ATOM 800 N N . GLU A 1 108 ? -1.639 2.302 -6.758 1.00 62.59 108 GLU A N 1
ATOM 801 C CA . GLU A 1 108 ? -0.332 1.630 -6.692 1.00 62.59 108 GLU A CA 1
ATOM 802 C C . GLU A 1 108 ? -0.142 0.448 -7.665 1.00 62.59 108 GLU A C 1
ATOM 804 O O . GLU A 1 108 ? 0.806 -0.331 -7.548 1.00 62.59 108 GLU A O 1
ATOM 809 N N . LYS A 1 109 ? -0.977 0.319 -8.703 1.00 58.38 109 LYS A N 1
ATOM 810 C CA . LYS A 1 109 ? -0.781 -0.651 -9.794 1.00 58.38 109 LYS A CA 1
ATOM 811 C C . LYS A 1 109 ? -0.138 -0.002 -11.036 1.00 58.38 109 LYS A C 1
ATOM 813 O O . LYS A 1 109 ? -0.755 -0.025 -12.103 1.00 58.38 109 LYS A O 1
ATOM 818 N N . PRO A 1 110 ? 1.122 0.495 -11.017 1.00 58.56 110 PRO A N 1
ATOM 819 C CA . PRO A 1 110 ? 1.779 1.045 -12.199 1.00 58.56 110 PRO A CA 1
ATOM 820 C C . PRO A 1 110 ? 2.406 -0.072 -13.048 1.00 58.56 110 PRO A C 1
ATOM 822 O O . PRO A 1 110 ? 3.510 0.076 -13.579 1.00 58.56 110 PRO A O 1
ATOM 825 N N . ALA A 1 111 ? 1.735 -1.222 -13.180 1.00 59.66 111 ALA A N 1
ATOM 826 C CA . ALA A 1 111 ? 2.240 -2.306 -14.016 1.00 59.66 111 ALA A CA 1
ATOM 827 C C . ALA A 1 111 ? 2.437 -1.805 -15.459 1.00 59.66 111 ALA A C 1
ATOM 829 O O . ALA A 1 111 ? 3.469 -2.065 -16.070 1.00 59.66 111 ALA A O 1
ATOM 830 N N . THR A 1 112 ? 1.505 -0.995 -15.965 1.00 64.56 112 THR A N 1
ATOM 831 C CA . THR A 1 112 ? 1.546 -0.398 -17.309 1.00 64.56 112 THR A CA 1
ATOM 832 C C . THR A 1 112 ? 2.680 0.614 -17.486 1.00 64.56 112 THR A C 1
ATOM 834 O O . THR A 1 112 ? 3.381 0.565 -18.496 1.00 64.56 112 THR A O 1
ATOM 837 N N . ALA A 1 113 ? 2.930 1.479 -16.500 1.00 71.62 113 ALA A N 1
ATOM 838 C CA . ALA A 1 113 ? 4.004 2.474 -16.569 1.00 71.62 113 ALA A CA 1
ATOM 839 C C . ALA A 1 113 ? 5.393 1.815 -16.617 1.00 71.62 113 ALA A C 1
ATOM 841 O O . ALA A 1 113 ? 6.260 2.226 -17.390 1.00 71.62 113 ALA A O 1
ATOM 842 N N . ARG A 1 114 ? 5.588 0.724 -15.864 1.00 76.25 114 ARG A N 1
ATOM 843 C CA . ARG A 1 114 ? 6.845 -0.037 -15.873 1.00 76.25 114 ARG A CA 1
ATOM 844 C C . ARG A 1 114 ? 7.143 -0.657 -17.241 1.00 76.25 114 ARG A C 1
ATOM 846 O O . ARG A 1 114 ? 8.288 -0.616 -17.690 1.00 76.25 114 ARG A O 1
ATOM 853 N N . TRP A 1 115 ? 6.127 -1.190 -17.924 1.00 80.44 115 TRP A N 1
ATOM 854 C CA . TRP A 1 115 ? 6.276 -1.727 -19.282 1.00 80.44 115 TRP A CA 1
ATOM 855 C C . TRP A 1 115 ? 6.610 -0.640 -20.307 1.00 80.44 115 TRP A C 1
ATOM 857 O O . TRP A 1 115 ? 7.456 -0.865 -21.172 1.00 80.44 115 TRP A O 1
ATOM 867 N N . LEU A 1 116 ? 6.015 0.550 -20.181 1.00 82.94 116 LEU A N 1
ATOM 868 C CA . LEU A 1 116 ? 6.332 1.689 -21.047 1.00 82.94 116 LEU A CA 1
ATOM 869 C C . LEU A 1 116 ? 7.790 2.141 -20.888 1.00 82.94 116 LEU A C 1
ATOM 871 O O . LEU A 1 116 ? 8.480 2.333 -21.888 1.00 82.94 116 LEU A O 1
ATOM 875 N N . ILE A 1 117 ? 8.288 2.239 -19.651 1.00 82.88 117 ILE A N 1
ATOM 876 C CA . ILE A 1 117 ? 9.685 2.612 -19.375 1.00 82.88 117 ILE A CA 1
ATOM 877 C C . ILE A 1 117 ? 10.651 1.583 -19.975 1.00 82.88 117 ILE A C 1
ATOM 879 O O . ILE A 1 117 ?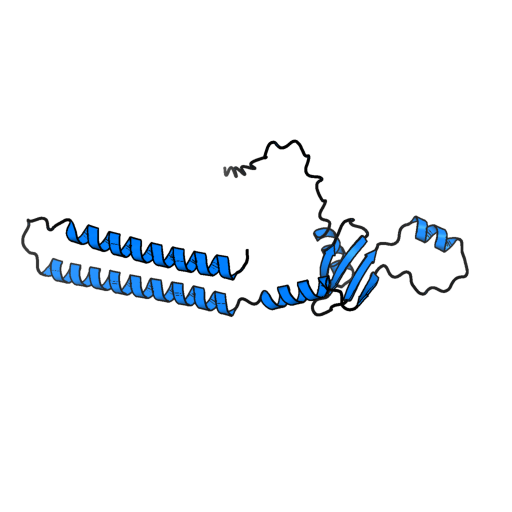 11.597 1.954 -20.670 1.00 82.88 117 ILE A O 1
ATOM 883 N N . LEU A 1 118 ? 10.399 0.287 -19.763 1.00 88.12 118 LEU A N 1
ATOM 884 C CA . LEU A 1 118 ? 11.231 -0.776 -20.337 1.00 88.12 118 LEU A CA 1
ATOM 885 C C . LEU A 1 118 ? 11.211 -0.756 -21.871 1.00 88.12 118 LEU A C 1
ATOM 887 O O . LEU A 1 118 ? 12.257 -0.933 -22.497 1.00 88.12 118 LEU A O 1
ATOM 891 N N . GLY A 1 119 ? 10.052 -0.482 -22.475 1.00 88.81 119 GLY A N 1
ATOM 892 C CA . GLY A 1 119 ? 9.921 -0.316 -23.921 1.00 88.81 119 GLY A CA 1
ATOM 893 C C . GLY A 1 119 ? 10.752 0.854 -24.458 1.00 88.81 119 GLY A C 1
ATOM 894 O O . GLY A 1 119 ? 11.485 0.691 -25.434 1.00 88.81 119 GLY A O 1
ATOM 895 N N . LEU A 1 120 ? 10.704 2.014 -23.796 1.00 90.31 120 LEU A N 1
ATOM 896 C CA . LEU A 1 120 ? 11.496 3.192 -24.172 1.00 90.31 120 LEU A CA 1
ATOM 897 C C . LEU A 1 120 ? 13.006 2.939 -24.048 1.00 90.31 120 LEU A C 1
ATOM 899 O O . LEU A 1 120 ? 13.770 3.295 -24.950 1.00 90.31 120 LEU A O 1
ATOM 903 N N . ILE A 1 121 ? 13.440 2.270 -22.975 1.00 89.50 121 ILE A N 1
ATOM 904 C CA . ILE A 1 121 ? 14.842 1.868 -22.792 1.00 89.50 121 ILE A CA 1
ATOM 905 C C . ILE A 1 121 ? 15.274 0.922 -23.920 1.00 89.50 121 ILE A C 1
ATOM 907 O O . ILE A 1 121 ? 16.286 1.174 -24.570 1.00 89.50 121 ILE A O 1
ATOM 911 N N . ALA A 1 122 ? 14.494 -0.118 -24.220 1.00 93.38 122 ALA A N 1
ATOM 912 C CA . ALA A 1 122 ? 14.826 -1.058 -25.290 1.00 93.38 122 ALA A CA 1
ATOM 913 C C . ALA A 1 122 ? 14.927 -0.366 -26.661 1.00 93.38 122 ALA A C 1
ATOM 915 O O . ALA A 1 122 ? 15.885 -0.593 -27.402 1.00 93.38 122 ALA A O 1
ATOM 916 N N . MET A 1 123 ? 13.987 0.528 -26.983 1.00 90.81 123 MET A N 1
ATOM 917 C CA . MET A 1 123 ? 14.000 1.269 -28.247 1.00 90.81 123 MET A CA 1
ATOM 918 C C . MET A 1 123 ? 15.199 2.213 -28.356 1.00 90.81 123 MET A C 1
ATOM 920 O O . MET A 1 123 ? 15.864 2.230 -29.392 1.00 90.81 123 MET A O 1
ATOM 924 N N . SER A 1 124 ? 15.523 2.957 -27.294 1.00 88.25 124 SER A N 1
ATOM 925 C CA . SER A 1 124 ? 16.700 3.837 -27.288 1.00 88.25 124 SER A CA 1
ATOM 926 C C . SER A 1 124 ? 18.007 3.060 -27.494 1.00 88.25 124 SER A C 1
ATOM 928 O O . SER A 1 124 ? 18.842 3.473 -28.303 1.00 88.25 124 SER A O 1
ATOM 930 N N . LEU A 1 125 ? 18.149 1.889 -26.863 1.00 90.50 125 LEU A N 1
ATOM 931 C CA . LEU A 1 125 ? 19.305 1.008 -27.049 1.00 90.50 125 LEU A CA 1
ATOM 932 C C . LEU A 1 125 ? 19.398 0.473 -28.482 1.00 90.50 125 LEU A C 1
ATOM 934 O O . LEU A 1 125 ? 20.477 0.494 -29.072 1.00 90.50 125 LEU A O 1
ATOM 938 N N . LEU A 1 126 ? 18.281 0.040 -29.074 1.00 90.69 126 LEU A N 1
ATOM 939 C CA . LEU A 1 126 ? 18.249 -0.447 -30.458 1.00 90.69 126 LEU A CA 1
ATOM 940 C C . LEU A 1 126 ? 18.619 0.648 -31.465 1.00 90.69 126 LEU A C 1
ATOM 942 O O . LEU A 1 126 ? 19.363 0.392 -32.414 1.00 90.69 126 LEU A O 1
ATOM 946 N N . ILE A 1 127 ? 18.137 1.873 -31.249 1.00 89.00 127 ILE A N 1
ATOM 947 C CA . ILE A 1 127 ? 18.484 3.030 -32.080 1.00 89.00 127 ILE A CA 1
ATOM 948 C C . ILE A 1 127 ? 19.984 3.330 -31.955 1.00 89.00 127 ILE A C 1
ATOM 950 O O . ILE A 1 127 ? 20.670 3.429 -32.974 1.00 89.00 127 ILE A O 1
ATOM 954 N N . GLY A 1 128 ? 20.518 3.397 -30.730 1.00 83.50 128 GLY A N 1
ATOM 955 C CA . GLY A 1 128 ? 21.951 3.600 -30.491 1.00 83.50 128 GLY A CA 1
ATOM 956 C C . GLY A 1 128 ? 22.825 2.508 -31.121 1.00 83.50 128 GLY A C 1
ATOM 957 O O . GLY A 1 128 ? 23.862 2.803 -31.724 1.00 83.50 128 GLY A O 1
ATOM 958 N N . LEU A 1 129 ? 22.378 1.250 -31.070 1.00 89.00 129 LEU A N 1
ATOM 959 C CA . LEU A 1 129 ? 23.066 0.123 -31.699 1.00 89.00 129 LEU A CA 1
ATOM 960 C C . LEU A 1 129 ? 23.087 0.262 -33.226 1.00 89.00 129 LEU A C 1
ATOM 962 O O . LEU A 1 129 ? 24.133 0.074 -33.841 1.00 89.00 129 LEU A O 1
ATOM 966 N N . ARG A 1 130 ? 21.966 0.635 -33.858 1.00 85.69 130 ARG A N 1
ATOM 967 C CA . ARG A 1 130 ? 21.927 0.830 -35.317 1.00 85.69 130 ARG A CA 1
ATOM 968 C C . ARG A 1 130 ? 22.851 1.951 -35.776 1.00 85.69 130 ARG A C 1
ATOM 970 O O . ARG A 1 130 ? 23.570 1.770 -36.756 1.00 85.69 130 ARG A O 1
ATOM 977 N N . TYR A 1 131 ? 22.861 3.080 -35.070 1.00 81.56 131 TYR A N 1
ATOM 978 C CA . TYR A 1 131 ? 23.746 4.196 -35.408 1.00 81.56 131 TYR A CA 1
ATOM 979 C C . TYR A 1 131 ? 25.223 3.837 -35.241 1.00 81.56 131 TYR A C 1
ATOM 981 O O . TYR A 1 131 ? 26.024 4.104 -36.137 1.00 81.56 131 TYR A O 1
ATOM 989 N N . SER A 1 132 ? 25.587 3.195 -34.128 1.00 79.88 132 SER A N 1
ATOM 990 C CA . SER A 1 132 ? 26.970 2.765 -33.893 1.00 79.88 132 SER A CA 1
ATOM 991 C C . SER A 1 132 ? 27.413 1.694 -34.892 1.00 79.88 132 SER A C 1
ATOM 993 O O . SER A 1 132 ? 28.513 1.788 -35.433 1.00 79.88 132 SER A O 1
ATOM 995 N N . TYR A 1 133 ? 26.544 0.736 -35.222 1.00 78.81 133 TYR A N 1
ATOM 996 C CA . TYR A 1 133 ? 26.815 -0.276 -36.240 1.00 78.81 133 TYR A CA 1
ATOM 997 C C . TYR A 1 133 ? 27.023 0.341 -37.631 1.00 78.81 133 TYR A C 1
ATOM 999 O O . TYR A 1 133 ? 27.999 0.010 -38.304 1.00 78.81 133 TYR A O 1
ATOM 1007 N N . GLY A 1 134 ? 26.168 1.286 -38.041 1.00 79.62 134 GLY A N 1
ATOM 1008 C CA . GLY A 1 134 ? 26.323 2.012 -39.305 1.00 79.62 134 GLY A CA 1
ATOM 1009 C C . GLY A 1 134 ? 27.631 2.805 -39.371 1.00 79.62 134 GLY A C 1
ATOM 1010 O O . GLY A 1 134 ? 28.371 2.697 -40.347 1.00 79.62 134 GLY A O 1
ATOM 1011 N N . ALA A 1 135 ? 27.976 3.521 -38.297 1.00 73.75 135 ALA A N 1
ATOM 1012 C CA . ALA A 1 135 ? 29.236 4.256 -38.209 1.00 73.75 135 ALA A CA 1
ATOM 1013 C C . ALA A 1 135 ? 30.461 3.325 -38.276 1.00 73.75 135 ALA A C 1
ATOM 1015 O O . ALA A 1 135 ? 31.443 3.637 -38.952 1.00 73.75 135 ALA A O 1
ATOM 1016 N N . MET A 1 136 ? 30.408 2.158 -37.622 1.00 74.81 136 MET A N 1
ATOM 1017 C CA . MET A 1 136 ? 31.475 1.155 -37.710 1.00 74.81 136 MET A CA 1
ATOM 1018 C C . MET A 1 136 ? 31.607 0.570 -39.118 1.00 74.81 136 MET A C 1
ATOM 1020 O O . MET A 1 136 ? 32.728 0.392 -39.595 1.00 74.81 136 MET A O 1
ATOM 1024 N N . LEU A 1 137 ? 30.491 0.278 -39.791 1.00 75.62 137 LEU A N 1
ATOM 1025 C CA . LEU A 1 137 ? 30.501 -0.275 -41.144 1.00 75.62 137 LEU A CA 1
ATOM 1026 C C . LEU A 1 137 ? 31.073 0.732 -42.150 1.00 75.62 137 LEU A C 1
ATOM 1028 O O . LEU A 1 137 ? 31.948 0.377 -42.935 1.00 75.62 137 LEU A O 1
ATOM 1032 N N . GLN A 1 138 ? 30.660 1.997 -42.059 1.00 70.25 138 GLN A N 1
ATOM 1033 C CA . GLN A 1 138 ? 31.177 3.069 -42.907 1.00 70.25 138 GLN A CA 1
ATOM 1034 C C . GLN A 1 138 ? 32.665 3.332 -42.647 1.00 70.25 138 GLN A C 1
ATOM 1036 O O . GLN A 1 138 ? 33.438 3.502 -43.586 1.00 70.25 138 GLN A O 1
ATOM 1041 N N . ARG A 1 139 ? 33.115 3.264 -41.386 1.00 63.31 139 ARG A N 1
ATOM 1042 C CA . ARG A 1 139 ? 34.545 3.345 -41.056 1.00 63.31 139 ARG A CA 1
ATOM 1043 C C . ARG A 1 139 ? 35.340 2.175 -41.634 1.00 63.31 139 ARG A C 1
ATOM 1045 O O . ARG A 1 139 ? 36.450 2.391 -42.101 1.00 63.31 139 ARG A O 1
ATOM 1052 N N . ARG A 1 140 ? 34.793 0.953 -41.631 1.00 64.94 140 ARG A N 1
ATOM 1053 C CA . ARG A 1 140 ? 35.439 -0.219 -42.251 1.00 64.94 140 ARG A CA 1
ATOM 1054 C C . ARG A 1 140 ? 35.519 -0.092 -43.773 1.00 64.94 140 ARG A C 1
ATOM 1056 O O . ARG A 1 140 ? 36.565 -0.397 -44.329 1.00 64.94 140 ARG A O 1
ATOM 1063 N N . GLN A 1 141 ? 34.465 0.402 -44.420 1.00 63.12 141 GLN A N 1
ATOM 1064 C CA . GLN A 1 141 ? 34.449 0.660 -45.866 1.00 63.12 141 GLN A CA 1
ATOM 1065 C C . GLN A 1 141 ? 35.435 1.772 -46.262 1.00 63.12 141 GLN A C 1
ATOM 1067 O O . GLN A 1 141 ? 36.169 1.631 -47.238 1.00 63.12 141 GLN A O 1
ATOM 1072 N N . ASN A 1 142 ? 35.529 2.836 -45.462 1.00 56.59 142 ASN A N 1
ATOM 1073 C CA . ASN A 1 142 ? 36.494 3.913 -45.684 1.00 56.59 142 ASN A CA 1
ATOM 1074 C C . ASN A 1 142 ? 37.935 3.474 -45.371 1.00 56.59 142 ASN A C 1
ATOM 1076 O O . ASN A 1 142 ? 38.857 3.880 -46.068 1.00 56.59 142 ASN A O 1
ATOM 1080 N N . ALA A 1 143 ? 38.145 2.591 -44.387 1.00 54.59 143 ALA A N 1
ATOM 1081 C CA . ALA A 1 143 ? 39.457 2.007 -44.098 1.00 54.59 143 ALA A CA 1
ATOM 1082 C C . ALA A 1 143 ? 39.970 1.110 -45.239 1.00 54.59 143 ALA A C 1
ATOM 1084 O O . ALA A 1 143 ? 41.173 1.038 -45.457 1.00 54.59 143 ALA A O 1
ATOM 1085 N N . THR A 1 144 ? 39.078 0.469 -46.004 1.00 52.38 144 THR A N 1
ATOM 1086 C CA . THR A 1 144 ? 39.450 -0.254 -47.234 1.00 52.38 144 THR A CA 1
ATOM 1087 C C . THR A 1 144 ? 39.665 0.657 -48.448 1.00 52.38 144 THR A C 1
ATOM 1089 O O . THR A 1 144 ? 40.179 0.189 -49.457 1.00 52.38 144 THR A O 1
ATOM 1092 N N . ALA A 1 145 ? 39.294 1.940 -48.361 1.00 52.50 145 ALA A N 1
ATOM 1093 C CA . ALA A 1 145 ? 39.428 2.922 -49.440 1.00 52.50 145 ALA A CA 1
ATOM 1094 C C . ALA A 1 145 ? 40.607 3.901 -49.250 1.00 52.50 145 ALA A C 1
ATOM 1096 O O . ALA A 1 145 ? 40.954 4.613 -50.188 1.00 52.50 145 ALA A O 1
ATOM 1097 N N . TYR A 1 146 ? 41.233 3.944 -48.067 1.00 45.81 146 TYR A N 1
ATOM 1098 C CA . TYR A 1 146 ? 42.273 4.921 -47.728 1.00 45.81 146 TYR A CA 1
ATOM 1099 C C . TYR A 1 146 ? 43.653 4.258 -47.623 1.00 45.81 146 TYR A C 1
ATOM 1101 O O . TYR A 1 146 ? 44.170 3.984 -46.542 1.00 45.81 146 TYR A O 1
ATOM 1109 N N . SER A 1 147 ? 44.270 4.008 -48.775 1.00 47.50 147 SER A N 1
ATOM 1110 C CA . SER A 1 147 ? 45.725 3.900 -48.888 1.00 47.50 147 SER A CA 1
ATOM 1111 C C . SER A 1 147 ? 46.303 5.274 -49.235 1.00 47.50 147 SER A C 1
ATOM 1113 O O . SER A 1 147 ? 46.818 5.469 -50.332 1.00 47.50 147 SER A O 1
ATOM 1115 N N . GLN A 1 148 ? 46.195 6.240 -48.324 1.00 43.03 148 GLN A N 1
ATOM 1116 C CA . GLN A 1 148 ? 47.087 7.400 -48.303 1.00 43.03 148 GLN A CA 1
ATOM 1117 C C . GLN A 1 148 ? 47.155 7.977 -46.883 1.00 43.03 148 GLN A C 1
ATOM 1119 O O . GLN A 1 148 ? 46.138 8.016 -46.201 1.00 43.03 148 GLN A O 1
ATOM 1124 N N . PRO A 1 149 ? 48.333 8.363 -46.378 1.00 54.59 149 PRO A N 1
ATOM 1125 C CA . PRO A 1 149 ? 48.425 9.162 -45.174 1.00 54.59 149 PRO A CA 1
ATOM 1126 C C . PRO A 1 149 ? 48.203 10.635 -45.534 1.00 54.59 149 PRO A C 1
ATOM 1128 O O . PRO A 1 149 ? 48.502 11.055 -46.648 1.00 54.59 149 PRO A O 1
ATOM 1131 N N . ASP A 1 150 ? 47.755 11.377 -44.531 1.00 54.62 150 ASP A N 1
ATOM 1132 C CA . ASP A 1 150 ? 47.609 12.829 -44.446 1.00 54.62 150 ASP A CA 1
ATOM 1133 C C . ASP A 1 150 ? 46.241 13.473 -44.723 1.00 54.62 150 ASP A C 1
ATOM 1135 O O . ASP A 1 150 ? 45.426 13.028 -45.529 1.00 54.62 150 ASP A O 1
ATOM 1139 N N . GLU A 1 151 ? 46.071 14.553 -43.959 1.00 42.38 151 GLU A N 1
ATOM 1140 C CA . GLU A 1 151 ? 45.028 15.580 -43.931 1.00 42.38 151 GLU A CA 1
ATOM 1141 C C . GLU A 1 151 ? 43.823 15.383 -42.990 1.00 42.38 151 GLU A C 1
ATOM 1143 O O . GLU A 1 151 ? 42.844 14.672 -43.222 1.00 42.38 151 GLU A O 1
ATOM 1148 N N . GLN A 1 152 ? 43.938 16.111 -41.874 1.00 57.59 152 GLN A N 1
ATOM 1149 C CA . GLN A 1 152 ? 42.911 16.456 -40.901 1.00 57.59 152 GLN A CA 1
ATOM 1150 C C . GLN A 1 152 ? 41.643 17.019 -41.564 1.00 57.59 152 GLN A C 1
ATOM 1152 O O . GLN A 1 152 ? 41.701 17.927 -42.386 1.00 57.59 152 GLN A O 1
ATOM 1157 N N . ALA A 1 153 ? 40.481 16.551 -41.105 1.00 48.19 153 ALA A N 1
ATOM 1158 C CA . ALA A 1 153 ? 39.163 17.084 -41.447 1.00 48.19 153 ALA A CA 1
ATOM 1159 C C . ALA A 1 153 ? 38.369 17.393 -40.151 1.00 48.19 153 ALA A C 1
ATOM 1161 O O . ALA A 1 153 ? 38.611 16.749 -39.126 1.00 48.19 153 ALA A O 1
ATOM 1162 N N . PRO A 1 154 ? 37.468 18.398 -40.152 1.00 50.25 154 PRO A N 1
ATOM 1163 C CA . PRO A 1 154 ? 37.517 19.530 -39.220 1.00 50.25 154 PRO A CA 1
ATOM 1164 C C . PRO A 1 154 ? 36.400 19.538 -38.155 1.00 50.25 154 PRO A C 1
ATOM 1166 O O . PRO A 1 154 ? 35.527 18.673 -38.104 1.00 50.25 154 PRO A O 1
ATOM 1169 N N . SER A 1 155 ? 36.428 20.567 -37.300 1.00 50.88 155 SER A N 1
ATOM 1170 C CA . SER A 1 155 ? 35.596 20.794 -36.105 1.00 50.88 155 SER A CA 1
ATOM 1171 C C . SER A 1 155 ? 34.060 20.819 -36.291 1.00 50.88 155 SER A C 1
ATOM 1173 O O . SER A 1 155 ? 33.335 20.880 -35.296 1.00 50.88 155 SER A O 1
ATOM 1175 N N . GLU A 1 156 ? 33.525 20.705 -37.511 1.00 42.31 156 GLU A N 1
ATOM 1176 C CA . GLU A 1 156 ? 32.076 20.700 -37.799 1.00 42.31 156 GLU A CA 1
ATOM 1177 C C . GLU A 1 156 ? 31.340 19.445 -37.291 1.00 42.31 156 GLU A C 1
ATOM 1179 O O . GLU A 1 156 ? 30.179 19.514 -36.865 1.00 42.31 156 GLU A O 1
ATOM 1184 N N . PHE A 1 157 ? 32.006 18.286 -37.277 1.00 46.12 157 PHE A N 1
ATOM 1185 C CA . PHE A 1 157 ? 31.389 17.033 -36.821 1.00 46.12 157 PHE A CA 1
ATOM 1186 C C . PHE A 1 157 ? 31.170 17.017 -35.297 1.00 46.12 157 PHE A C 1
ATOM 1188 O O . PHE A 1 157 ? 30.233 16.402 -34.786 1.00 46.12 157 PHE A O 1
ATOM 1195 N N . GLN A 1 158 ? 32.015 17.740 -34.559 1.00 46.56 158 GLN A N 1
ATOM 1196 C CA . GLN A 1 158 ? 31.945 17.836 -33.103 1.00 46.56 158 GLN A CA 1
ATOM 1197 C C . GLN A 1 158 ? 30.852 18.811 -32.649 1.00 46.56 158 GLN A C 1
ATOM 1199 O O . GLN A 1 158 ? 30.128 18.509 -31.699 1.00 46.56 158 GLN A O 1
ATOM 1204 N N . ALA A 1 159 ? 30.667 19.921 -33.373 1.00 50.88 159 ALA A N 1
ATOM 1205 C CA . ALA A 1 159 ? 29.594 20.876 -33.110 1.00 50.88 159 ALA A CA 1
ATOM 1206 C C . ALA A 1 159 ? 28.213 20.221 -33.271 1.00 50.88 159 ALA A C 1
ATOM 1208 O O . ALA A 1 159 ? 27.397 20.273 -32.355 1.00 50.88 159 ALA A O 1
ATOM 1209 N N . THR A 1 160 ? 27.979 19.508 -34.377 1.00 56.16 160 THR A N 1
ATOM 1210 C CA . THR A 1 160 ? 26.686 18.857 -34.659 1.00 56.16 160 THR A CA 1
ATOM 1211 C C . THR A 1 160 ? 26.358 17.705 -33.703 1.00 56.16 160 THR A C 1
ATOM 1213 O O . THR A 1 160 ? 25.193 17.521 -33.339 1.00 56.16 160 THR A O 1
ATOM 1216 N N . ALA A 1 161 ? 27.360 16.949 -33.245 1.00 55.03 161 ALA A N 1
ATOM 1217 C CA . ALA A 1 161 ? 27.180 15.916 -32.225 1.00 55.03 161 ALA A CA 1
ATOM 1218 C C . ALA A 1 161 ? 26.814 16.512 -30.853 1.00 55.03 161 ALA A C 1
ATOM 1220 O O . ALA A 1 161 ? 25.909 16.006 -30.187 1.00 55.03 161 ALA A O 1
ATOM 1221 N N . GLN A 1 162 ? 27.455 17.617 -30.457 1.00 55.97 162 GLN A N 1
ATOM 1222 C CA . GLN A 1 162 ? 27.143 18.324 -29.212 1.00 55.97 162 GLN A CA 1
ATOM 1223 C C . GLN A 1 162 ? 25.752 18.969 -29.242 1.00 55.97 162 GLN A C 1
ATOM 1225 O O . GLN A 1 162 ? 25.019 18.869 -28.258 1.00 55.97 162 GLN A O 1
ATOM 1230 N N . THR A 1 163 ? 25.335 19.556 -30.370 1.00 58.47 163 THR A N 1
ATOM 1231 C CA . THR A 1 163 ? 23.980 20.124 -30.499 1.00 58.47 163 THR A CA 1
ATOM 1232 C C . THR A 1 163 ? 22.908 19.040 -30.396 1.00 58.47 163 THR A C 1
ATOM 1234 O O . THR A 1 163 ? 21.894 19.227 -29.725 1.00 58.47 163 THR A O 1
ATOM 1237 N N . LYS A 1 164 ? 23.142 17.871 -31.008 1.00 58.00 164 LYS A N 1
ATOM 1238 C CA . LYS A 1 164 ? 22.226 16.723 -30.918 1.00 58.00 164 LYS A CA 1
ATOM 1239 C C . LYS A 1 164 ? 22.176 16.128 -29.509 1.00 58.00 164 LYS A C 1
ATOM 1241 O O . LYS A 1 164 ? 21.096 15.764 -29.050 1.00 58.00 164 LYS A O 1
ATOM 1246 N N . ALA A 1 165 ? 23.310 16.074 -28.810 1.00 64.12 165 ALA A N 1
ATOM 1247 C CA . ALA A 1 165 ? 23.371 15.619 -27.423 1.00 64.12 165 ALA A CA 1
ATOM 1248 C C . ALA A 1 165 ? 22.614 16.563 -26.474 1.00 64.12 165 ALA A C 1
ATOM 1250 O O . ALA A 1 165 ? 21.846 16.094 -25.637 1.00 64.12 165 ALA A O 1
ATOM 1251 N N . LEU A 1 166 ? 22.763 17.881 -26.650 1.00 64.25 166 LEU A N 1
ATOM 1252 C CA . LEU A 1 166 ? 22.026 18.888 -25.879 1.00 64.25 166 LEU A CA 1
ATOM 1253 C C . LEU A 1 166 ? 20.519 18.833 -26.142 1.00 64.25 166 LEU A C 1
ATOM 1255 O O . LEU A 1 166 ? 19.736 18.911 -25.199 1.00 64.25 166 LEU A O 1
ATOM 1259 N N . ALA A 1 167 ? 20.103 18.634 -27.395 1.00 65.25 167 ALA A N 1
ATOM 1260 C CA . ALA A 1 167 ? 18.690 18.483 -27.737 1.00 65.25 167 ALA A CA 1
ATOM 1261 C C . ALA A 1 167 ? 18.072 17.225 -27.100 1.00 65.25 167 ALA A C 1
ATOM 1263 O O . ALA A 1 167 ? 16.968 17.284 -26.559 1.00 65.25 167 ALA A O 1
ATOM 1264 N N . ALA A 1 168 ? 18.796 16.100 -27.109 1.00 70.56 168 ALA A N 1
ATOM 1265 C CA . ALA A 1 168 ? 18.349 14.862 -26.470 1.00 70.56 168 ALA A CA 1
ATOM 1266 C C . ALA A 1 168 ? 18.268 14.995 -24.940 1.00 70.56 168 ALA A C 1
ATOM 1268 O O . ALA A 1 168 ? 17.292 14.548 -24.338 1.00 70.56 168 ALA A O 1
ATOM 1269 N N . PHE A 1 169 ? 19.248 15.659 -24.316 1.00 72.19 169 PHE A N 1
ATOM 1270 C CA . PHE A 1 169 ? 19.215 15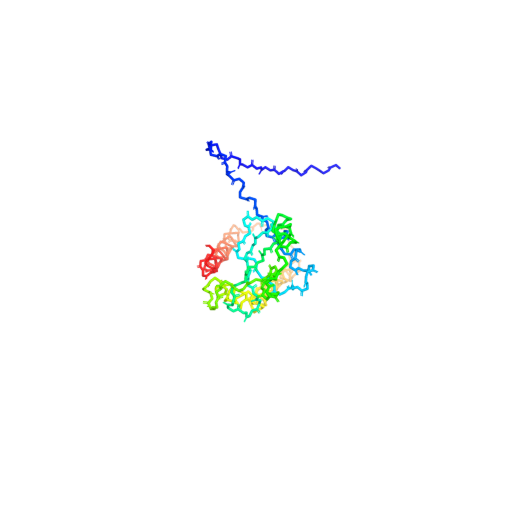.960 -22.883 1.00 72.19 169 PHE A CA 1
ATOM 1271 C C . PHE A 1 169 ? 18.054 16.889 -22.519 1.00 7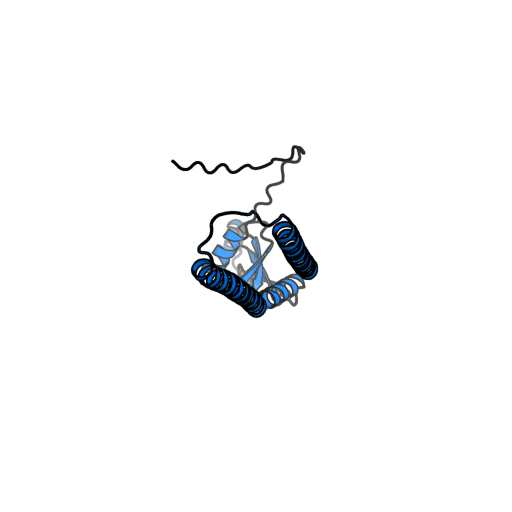2.19 169 PHE A C 1
ATOM 1273 O O . PHE A 1 169 ? 17.349 16.625 -21.549 1.00 72.19 169 PHE A O 1
ATOM 1280 N N . GLY A 1 170 ? 17.810 17.935 -23.312 1.00 70.50 170 GLY A N 1
ATOM 1281 C CA . GLY A 1 170 ? 16.689 18.851 -23.104 1.00 70.50 170 GLY A CA 1
ATOM 1282 C C . GLY A 1 170 ? 15.335 18.141 -23.166 1.00 70.50 170 GLY A C 1
ATOM 1283 O O . GLY A 1 170 ? 14.486 18.358 -22.305 1.00 70.50 170 GLY A O 1
ATOM 1284 N N . LEU A 1 171 ? 15.159 17.227 -24.126 1.00 75.44 171 LEU A N 1
ATOM 1285 C CA . LEU A 1 171 ? 13.957 16.394 -24.222 1.00 75.44 171 LEU A CA 1
ATOM 1286 C C . LEU A 1 171 ? 13.809 15.443 -23.028 1.00 75.44 171 LEU A C 1
ATOM 1288 O O . LEU A 1 171 ? 12.714 15.318 -22.485 1.00 75.44 171 LEU A O 1
ATOM 1292 N N . ALA A 1 172 ? 14.897 14.810 -22.585 1.00 74.62 172 ALA A N 1
ATOM 1293 C CA . ALA A 1 172 ? 14.875 13.924 -21.423 1.00 74.62 172 ALA A CA 1
ATOM 1294 C C . ALA A 1 172 ? 14.499 14.672 -20.133 1.00 74.62 172 ALA A C 1
ATOM 1296 O O . ALA A 1 172 ? 13.675 14.188 -19.358 1.00 74.62 172 ALA A O 1
ATOM 1297 N N . VAL A 1 173 ? 15.045 15.876 -19.932 1.00 76.44 173 VAL A N 1
ATOM 1298 C CA . VAL A 1 173 ? 14.707 16.738 -18.790 1.00 76.44 173 VAL A CA 1
ATOM 1299 C C . VAL A 1 173 ? 13.247 17.186 -18.860 1.00 76.44 173 VAL A C 1
ATOM 1301 O O . VAL A 1 173 ? 12.549 17.096 -17.856 1.00 76.44 173 VAL A O 1
ATOM 1304 N N . ALA A 1 174 ? 12.749 17.599 -20.028 1.00 76.81 174 ALA A N 1
ATOM 1305 C CA . ALA A 1 174 ? 11.351 18.004 -20.184 1.00 76.81 174 ALA A CA 1
ATOM 1306 C C . ALA A 1 174 ? 10.374 16.859 -19.867 1.00 76.81 174 ALA A C 1
ATOM 1308 O O . ALA A 1 174 ? 9.395 17.063 -19.152 1.00 76.81 174 ALA A O 1
ATOM 1309 N N . VAL A 1 175 ? 10.664 15.641 -20.337 1.00 78.88 175 VAL A N 1
ATOM 1310 C CA . VAL A 1 175 ? 9.850 14.451 -20.037 1.00 78.88 175 VAL A CA 1
ATOM 1311 C C . VAL A 1 175 ? 9.901 14.107 -18.549 1.00 78.88 175 VAL A C 1
ATOM 1313 O O . VAL A 1 175 ? 8.860 13.820 -17.966 1.00 78.88 175 VAL A O 1
ATOM 1316 N N . ALA A 1 176 ? 11.077 14.182 -17.917 1.00 73.25 176 ALA A N 1
ATOM 1317 C CA . ALA A 1 176 ? 11.212 13.954 -16.481 1.00 73.25 176 ALA A CA 1
ATOM 1318 C C . ALA A 1 176 ? 10.410 14.983 -15.672 1.00 73.25 176 ALA A C 1
ATOM 1320 O O . ALA A 1 176 ? 9.663 14.606 -14.778 1.00 73.25 176 ALA A O 1
ATOM 1321 N N . VAL A 1 177 ? 10.499 16.269 -16.021 1.00 72.12 177 VAL A N 1
ATOM 1322 C CA . VAL A 1 177 ? 9.743 17.341 -15.358 1.00 72.12 177 VAL A CA 1
ATOM 1323 C C . VAL A 1 177 ? 8.239 17.112 -15.494 1.00 72.12 177 VAL A C 1
ATOM 1325 O O . VAL A 1 177 ? 7.536 17.175 -14.491 1.00 72.12 177 VAL A O 1
ATOM 1328 N N . VAL A 1 178 ? 7.737 16.804 -16.693 1.00 72.69 178 VAL A N 1
ATOM 1329 C CA . VAL A 1 178 ? 6.307 16.511 -16.893 1.00 72.69 178 VAL A CA 1
ATOM 1330 C C . VAL A 1 178 ? 5.886 15.274 -16.100 1.00 72.69 178 VAL A C 1
ATOM 1332 O O . VAL A 1 178 ? 4.838 15.298 -15.466 1.00 72.69 178 VAL A O 1
ATOM 1335 N N . TYR A 1 179 ? 6.712 14.227 -16.073 1.00 72.75 179 TYR A N 1
ATOM 1336 C CA . TYR A 1 179 ? 6.433 13.016 -15.306 1.00 72.75 179 TYR A CA 1
ATOM 1337 C C . TYR A 1 179 ? 6.349 13.305 -13.802 1.00 72.75 179 TYR A C 1
ATOM 1339 O O . TYR A 1 179 ? 5.325 13.009 -13.197 1.00 72.75 179 TYR A O 1
ATOM 1347 N N . PHE A 1 180 ? 7.362 13.958 -13.219 1.00 66.12 180 PHE A N 1
ATOM 1348 C CA . PHE A 1 180 ? 7.393 14.272 -11.787 1.00 66.12 180 PHE A CA 1
ATOM 1349 C C . PHE A 1 180 ? 6.292 15.256 -11.364 1.00 66.12 180 PHE A C 1
ATOM 1351 O O . PHE A 1 180 ? 5.706 15.075 -10.301 1.00 66.12 180 PHE A O 1
ATOM 1358 N N . ASN A 1 181 ? 5.954 16.245 -12.203 1.00 62.16 181 ASN A N 1
ATOM 1359 C CA . ASN A 1 181 ? 4.859 17.181 -11.915 1.00 62.16 181 ASN A CA 1
ATOM 1360 C C . ASN A 1 181 ? 3.471 16.536 -12.060 1.00 62.16 181 ASN A C 1
ATOM 1362 O O . ASN A 1 181 ? 2.552 16.913 -11.341 1.00 62.16 181 ASN A O 1
ATOM 1366 N N . TYR A 1 182 ? 3.297 15.567 -12.966 1.00 55.62 182 TYR A N 1
ATOM 1367 C CA . TYR A 1 182 ? 2.019 14.866 -13.136 1.00 55.62 182 TYR A CA 1
ATOM 1368 C C . TYR A 1 182 ? 1.792 13.786 -12.065 1.00 55.62 182 TYR A C 1
ATOM 1370 O O . TYR A 1 182 ? 0.650 13.463 -11.755 1.00 55.62 182 TYR A O 1
ATOM 1378 N N . THR A 1 183 ? 2.862 13.243 -11.471 1.00 51.19 183 THR A N 1
ATOM 1379 C CA . THR A 1 183 ? 2.780 12.256 -10.379 1.00 51.19 183 THR A CA 1
ATOM 1380 C C . THR A 1 183 ? 2.598 12.858 -8.984 1.00 51.19 183 THR A C 1
ATOM 1382 O O . THR A 1 183 ? 2.477 12.087 -8.042 1.00 51.19 183 THR A O 1
ATOM 1385 N N . GLY A 1 184 ? 2.548 14.189 -8.840 1.00 49.66 184 GLY A N 1
ATOM 1386 C CA . GLY A 1 184 ? 2.179 14.849 -7.580 1.00 49.66 184 GLY A CA 1
ATOM 1387 C C . GLY A 1 184 ? 2.992 14.399 -6.361 1.00 49.66 184 GLY A C 1
ATOM 1388 O O . GLY A 1 184 ? 2.397 14.058 -5.342 1.00 49.66 184 GLY A O 1
ATOM 1389 N N . TYR A 1 185 ? 4.322 14.363 -6.486 1.00 45.47 185 TYR A N 1
ATOM 1390 C CA . TYR A 1 185 ? 5.224 14.306 -5.328 1.00 45.47 185 TYR A CA 1
ATOM 1391 C C . TYR A 1 185 ? 5.452 15.702 -4.750 1.00 45.47 185 TYR A C 1
ATOM 1393 O O . TYR A 1 185 ? 5.547 16.657 -5.557 1.00 45.47 185 TYR A O 1
#

Secondary structure (DSSP, 8-state):
-----------------------HHHHHHHHHHTT--SEEEEEEEETTEEEEEETT---EEEEEPPPHHHHHHHHH---S------SEEEEESS-HHHHHHHHHHHHT-THHHHHHHHHHHHHHHHHHHHHHHHHHHHHHHHHTT---------THHHHHHHHHHHHHHHHHHHHHHHHHHHTT-